Protein AF-A0A0S3PY26-F1 (afdb_monomer)

Mean predicted aligned error: 5.73 Å

Sequence (298 aa):
MRIDGWLLSAAIENPLDVTVFRDDIHVMVYMDGHPEFEAVEAMIRFVNDESPIVRAIVTLHDQSQIDHTNDTSVRDATSVGGRRVVTTDVSASVVRQAARIHARVSFAAYSGEVIDLRFVGAGLPHADHSGLSDPGGHSSRLSLPIMWREKSTVGIDGSCVHVGDKAYDATVLRQVTADYAIRRAYLTEGHRMAVIRAGNRKIARRKSSEISPRLLDRLVFTSPDAALQFSIVFIGGAFRCDLGEVEGIVTGEAWTEKGDACWTLVLQPQSPAWAVERRVVVRIEEAEGSYDIATTIG

Foldseek 3Di:
DKDFADWDFPLDQDQWDKAKDKAQKKKKFQFDPDPWFGIKIKGWHDDPPDFIWMWIWTATPVRAIEIETCDVVVVVSPPPQVHHYHYWDKHKDWDDDPFWIKIWIWIQDPVRWIKIWIFIFPGDWAQVPWAWDQPPPHCQWWKDKTKTFRTKTFGKPVGWMDTHNDITHADFPDDDDPRITTGPIMMGGIMIMMITGFDKDKFFGDDDPDIDIDRDQKRWDAHPVRPKIWMWGGDRQKIAIAIRPRTRSWIDGWIWDDDDFKIKIWDQTPPDPSCRQFIWIWIWGDDDRIIMIGITTD

Nearest PDB structures (foldseek):
  1x53-assembly1_A  TM=4.825E-01  e=4.056E+00  Homo sapiens
  1epb-assembly1_A  TM=1.904E-01  e=3.689E+00  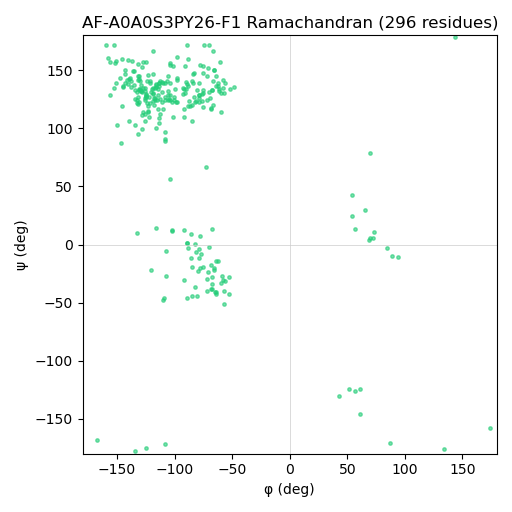Rattus norvegicus

Organism: NCBI:txid1333996

Radius of gyration: 21.04 Å; Cα contacts (8 Å, |Δi|>4): 813; chains: 1; bounding box: 58×41×63 Å

Solvent-accessible surface area (backbone atoms only — not comparable to full-atom values): 15356 Å² total; per-residue (Å²): 92,85,41,72,20,48,73,41,59,65,60,61,92,71,90,72,54,67,50,44,49,75,24,51,34,33,40,38,38,32,41,42,89,52,94,60,49,35,31,45,35,34,40,31,34,79,49,82,97,52,78,54,47,36,44,34,34,44,29,32,72,88,61,49,59,40,37,38,22,61,38,69,68,59,44,60,72,53,42,80,74,76,44,53,66,43,84,37,71,54,49,76,50,75,46,78,56,90,72,24,34,36,39,39,41,35,33,60,43,99,86,66,44,42,36,40,41,34,42,27,32,75,28,56,61,33,59,93,55,34,44,78,57,81,70,73,76,53,50,45,56,46,34,50,74,48,38,38,33,51,14,24,28,43,15,20,81,79,18,29,36,26,56,58,94,45,78,23,48,32,29,78,68,41,81,76,52,100,91,42,42,40,23,42,22,42,40,26,44,44,28,40,38,39,34,40,43,37,48,75,50,78,44,73,52,59,89,69,99,81,69,66,71,42,74,51,52,62,47,82,47,60,17,96,83,65,84,42,41,39,33,43,37,40,54,95,25,26,33,29,30,28,55,60,92,46,69,61,68,35,28,30,40,22,35,22,38,56,59,97,65,37,40,32,44,37,42,39,34,65,32,46,76,86,38,39,66,38,25,38,37,37,40,39,33,75,48,94,70,27,33,45,30,43,29,46,29,76

Secondary structure (DSSP, 8-state):
-EEES-EE-TT-S--S-EEEEEEEEEEEEEBSS-SSEEEEEEEEE--TTSPPEEEEEEEETTS-EEEEES-HHHHHHHHTTS-EEEE--EEEEEEEETTEEEEEEEEE-TTSPEEEEEEEBSSS-BGGG-EEEP-TTTTTTTEEEEEEEEEEEEEETT-EEEETTEEEEBPEEEEEETTEEEEEEEEEEEEEEEEEE-EEEEEEPPP-S----EE-SEEEEE-TTSS-EEEEEEETTEEEEEETTEEEEEEEEEEEEE-SSEEEEEEEEEESGGGTT--EEEEEEEETTEEEEEEEE-

pLDDT: mean 89.93, std 10.86, range [42.12, 98.75]

Structure (mmCIF, N/CA/C/O backbone):
data_AF-A0A0S3PY26-F1
#
_entry.id   AF-A0A0S3PY26-F1
#
loop_
_atom_site.group_PDB
_atom_site.id
_atom_site.type_symbol
_atom_site.label_atom_id
_atom_site.label_alt_id
_atom_site.label_comp_id
_atom_site.label_asym_id
_atom_site.label_entity_id
_atom_site.label_seq_id
_atom_site.pdbx_PDB_ins_code
_atom_site.Cartn_x
_atom_site.Cartn_y
_atom_site.Cartn_z
_atom_site.occupancy
_atom_site.B_iso_or_equiv
_atom_site.auth_seq_id
_atom_site.auth_comp_id
_atom_site.auth_asym_id
_atom_site.auth_atom_id
_atom_site.pdbx_PDB_model_num
ATOM 1 N N . MET A 1 1 ? 9.922 -10.719 -32.374 1.00 64.44 1 MET A N 1
ATOM 2 C CA . MET A 1 1 ? 10.369 -12.054 -31.896 1.00 64.44 1 MET A CA 1
ATOM 3 C C . MET A 1 1 ? 10.158 -12.113 -30.390 1.00 64.44 1 MET A C 1
ATOM 5 O O . MET A 1 1 ? 10.601 -11.176 -29.734 1.00 64.44 1 MET A O 1
ATOM 9 N N . ARG A 1 2 ? 9.468 -13.140 -29.865 1.00 76.50 2 ARG A N 1
ATOM 10 C CA . ARG A 1 2 ? 9.337 -13.374 -28.414 1.00 76.50 2 ARG A CA 1
ATOM 11 C C . ARG A 1 2 ? 10.620 -14.024 -27.908 1.00 76.50 2 ARG A C 1
ATOM 13 O O . ARG A 1 2 ? 11.087 -14.992 -28.501 1.00 76.50 2 ARG A O 1
ATOM 20 N N . ILE A 1 3 ? 11.187 -13.457 -26.856 1.00 72.38 3 ILE A N 1
ATOM 21 C CA . ILE A 1 3 ? 12.348 -13.977 -26.144 1.00 72.38 3 ILE A CA 1
ATOM 22 C C . ILE A 1 3 ? 11.878 -14.235 -24.720 1.00 72.38 3 ILE A C 1
ATOM 24 O O . ILE A 1 3 ? 11.357 -13.324 -24.077 1.00 72.38 3 ILE A O 1
ATOM 28 N N . ASP A 1 4 ? 12.032 -15.462 -24.244 1.00 68.75 4 ASP A N 1
ATOM 29 C CA . ASP A 1 4 ? 11.671 -15.795 -22.871 1.00 68.75 4 ASP A CA 1
ATOM 30 C C . ASP A 1 4 ? 12.656 -15.129 -21.897 1.00 68.75 4 ASP A C 1
ATOM 32 O O . ASP A 1 4 ? 13.875 -15.194 -22.076 1.00 68.75 4 ASP A O 1
ATOM 36 N N . GLY A 1 5 ? 12.120 -14.465 -20.869 1.00 57.19 5 GLY A N 1
ATOM 37 C CA . GLY A 1 5 ? 12.903 -13.681 -19.913 1.00 57.19 5 GLY A CA 1
ATOM 38 C C . GLY A 1 5 ? 13.165 -12.230 -20.336 1.00 57.19 5 GLY A C 1
ATOM 39 O O . GLY A 1 5 ? 12.568 -11.704 -21.281 1.00 57.19 5 GLY A O 1
ATOM 40 N N . TRP A 1 6 ? 14.037 -11.559 -19.575 1.00 58.91 6 TRP A N 1
ATO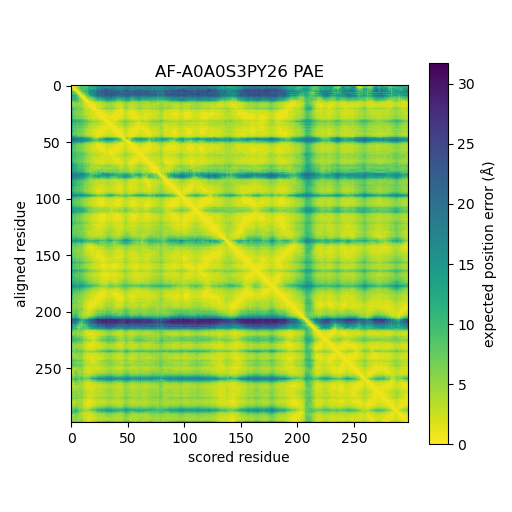M 41 C CA . TRP A 1 6 ? 14.304 -10.127 -19.707 1.00 58.91 6 TRP A CA 1
ATOM 42 C C . TRP A 1 6 ? 15.600 -9.846 -20.471 1.00 58.91 6 TRP A C 1
ATOM 44 O O . TRP A 1 6 ? 16.692 -10.088 -19.953 1.00 58.91 6 TRP A O 1
ATOM 54 N N . LEU A 1 7 ? 15.490 -9.317 -21.697 1.00 59.22 7 LEU A N 1
ATOM 55 C CA . LEU A 1 7 ? 16.640 -8.910 -22.509 1.00 59.22 7 LEU A CA 1
ATOM 56 C C . LEU A 1 7 ? 16.650 -7.389 -22.689 1.00 59.22 7 LEU A C 1
ATOM 58 O O . LEU A 1 7 ? 15.896 -6.842 -23.492 1.00 59.22 7 LEU A O 1
ATOM 62 N N . LEU A 1 8 ? 17.541 -6.711 -21.971 1.00 63.69 8 LEU A N 1
ATOM 63 C CA . LEU A 1 8 ? 17.787 -5.282 -22.141 1.00 63.69 8 LEU A CA 1
ATOM 64 C C . LEU A 1 8 ? 19.089 -5.028 -22.889 1.00 63.69 8 LEU A C 1
ATOM 66 O O . LEU A 1 8 ? 20.055 -5.794 -22.799 1.00 63.69 8 LEU A O 1
ATOM 70 N N . SER A 1 9 ? 19.160 -3.871 -23.549 1.00 59.28 9 SER A N 1
ATOM 71 C CA . SER A 1 9 ? 20.466 -3.248 -23.737 1.00 59.28 9 SER A CA 1
ATOM 72 C C . SER A 1 9 ? 21.037 -2.983 -22.339 1.00 59.28 9 SER A C 1
ATOM 74 O O . SER A 1 9 ? 20.363 -2.400 -21.492 1.00 59.28 9 SER A O 1
ATOM 76 N N . ALA A 1 10 ? 22.282 -3.373 -22.059 1.00 57.06 10 ALA A N 1
ATOM 77 C CA . ALA A 1 10 ? 22.880 -3.122 -20.740 1.00 57.06 10 ALA A CA 1
ATOM 78 C C . ALA A 1 10 ? 23.127 -1.615 -20.445 1.00 57.06 10 ALA A C 1
ATOM 80 O O . ALA A 1 10 ? 23.809 -1.263 -19.489 1.00 57.06 10 ALA A O 1
ATOM 81 N N . ALA A 1 11 ? 22.541 -0.717 -21.250 1.00 61.94 11 ALA A N 1
ATOM 82 C CA . ALA A 1 11 ? 22.436 0.716 -21.005 1.00 61.94 11 ALA A CA 1
ATOM 83 C C . ALA A 1 11 ? 21.218 1.102 -20.138 1.00 61.94 11 ALA A C 1
ATOM 85 O O . ALA A 1 11 ? 21.151 2.247 -19.688 1.00 61.94 11 ALA A O 1
ATOM 86 N N . ILE A 1 12 ? 20.273 0.184 -19.899 1.00 71.31 12 ILE A N 1
ATOM 87 C CA . ILE A 1 12 ? 19.102 0.395 -19.038 1.00 71.31 12 ILE A CA 1
ATOM 88 C C . ILE A 1 12 ? 19.251 -0.503 -17.807 1.00 71.31 12 ILE A C 1
ATOM 90 O O . ILE A 1 12 ? 19.201 -1.721 -17.915 1.00 71.31 12 ILE A O 1
ATOM 94 N N . GLU A 1 13 ? 19.455 0.088 -16.630 1.00 68.12 13 GLU A N 1
ATOM 95 C CA . GLU A 1 13 ? 19.554 -0.682 -15.377 1.00 68.12 13 GLU A CA 1
ATOM 96 C C . GLU A 1 13 ? 18.176 -1.021 -14.801 1.00 68.12 13 GLU A C 1
ATOM 98 O O . GLU A 1 13 ? 17.985 -2.101 -14.249 1.00 68.12 13 GLU A O 1
ATOM 103 N N . ASN A 1 14 ? 17.207 -0.107 -14.927 1.00 79.75 14 ASN A N 1
ATOM 104 C CA . ASN A 1 14 ? 15.896 -0.279 -14.319 1.00 79.75 14 ASN A CA 1
ATOM 105 C C . ASN A 1 14 ? 14.784 0.410 -15.129 1.00 79.75 14 ASN A C 1
ATOM 107 O O . ASN A 1 14 ? 14.651 1.637 -15.072 1.00 79.75 14 ASN A O 1
ATOM 111 N N . PRO A 1 15 ? 13.993 -0.355 -15.896 1.00 86.19 15 PRO A N 1
ATOM 112 C CA . PRO A 1 15 ? 12.953 0.201 -16.755 1.00 86.19 15 PRO A CA 1
ATOM 113 C C . PRO A 1 15 ? 11.672 0.554 -15.974 1.00 86.19 15 PRO A C 1
ATOM 115 O O . PRO A 1 15 ? 10.889 1.386 -16.420 1.00 86.19 15 PRO A O 1
ATOM 118 N N . LEU A 1 16 ? 11.444 -0.062 -14.810 1.00 90.69 16 LEU A N 1
ATOM 119 C CA . LEU A 1 16 ? 10.190 0.039 -14.068 1.00 90.69 16 LEU A CA 1
ATOM 120 C C . LEU A 1 16 ? 10.234 1.211 -13.092 1.00 90.69 16 LEU A C 1
ATOM 122 O O . LEU A 1 16 ? 11.254 1.458 -12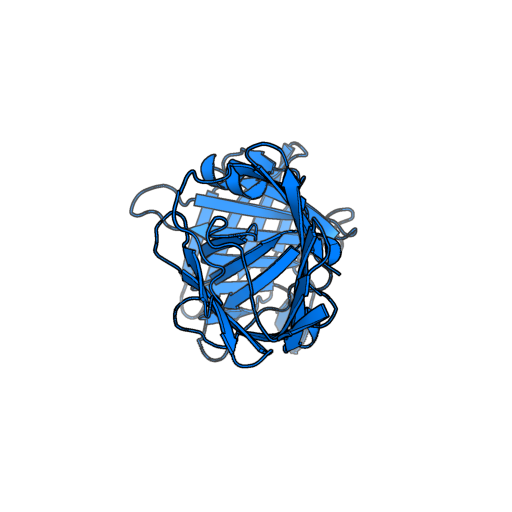.444 1.00 90.69 16 LEU A O 1
ATOM 126 N N . ASP A 1 17 ? 9.120 1.929 -12.976 1.00 90.88 17 ASP A N 1
ATOM 127 C CA . ASP A 1 17 ? 8.891 2.826 -11.844 1.00 90.88 17 ASP A CA 1
ATOM 128 C C . ASP A 1 17 ? 8.306 2.016 -10.683 1.00 90.88 17 ASP A C 1
ATOM 130 O O . ASP A 1 17 ? 7.154 1.576 -10.733 1.00 90.88 17 ASP A O 1
ATOM 134 N N . VAL A 1 18 ? 9.131 1.776 -9.663 1.00 91.50 18 VAL A N 1
ATOM 135 C CA . VAL A 1 18 ? 8.737 1.038 -8.464 1.00 91.50 18 VAL A CA 1
ATOM 136 C C . VAL A 1 18 ? 9.087 1.850 -7.233 1.00 91.50 18 VAL A C 1
ATOM 138 O O . VAL A 1 18 ? 10.224 2.296 -7.077 1.00 91.50 18 VAL A O 1
ATOM 141 N N . THR A 1 19 ? 8.132 1.980 -6.316 1.00 90.38 19 THR A N 1
ATOM 142 C CA . THR A 1 19 ? 8.420 2.463 -4.961 1.00 90.38 19 THR A CA 1
ATOM 143 C C . THR A 1 19 ? 8.209 1.362 -3.942 1.00 90.38 19 THR A C 1
ATOM 145 O O . THR A 1 19 ? 7.262 0.586 -4.046 1.00 90.38 19 THR A O 1
ATOM 148 N N . VAL A 1 20 ? 9.103 1.321 -2.958 1.00 92.38 20 VAL A N 1
ATOM 149 C CA . VAL A 1 20 ? 9.124 0.339 -1.877 1.00 92.38 20 VAL A CA 1
ATOM 150 C C . VAL A 1 20 ? 8.950 1.076 -0.552 1.00 92.38 20 VAL A C 1
ATOM 152 O O . VAL A 1 20 ? 9.651 2.054 -0.290 1.00 92.38 20 VAL A O 1
ATOM 155 N N . PHE A 1 21 ? 8.014 0.606 0.269 1.00 89.50 21 PHE A N 1
ATOM 156 C CA . PHE A 1 21 ? 7.646 1.188 1.555 1.00 89.50 21 PHE A CA 1
ATOM 157 C C . PHE A 1 21 ? 7.605 0.111 2.635 1.00 89.50 21 PHE A C 1
ATOM 159 O O . PHE A 1 21 ? 7.185 -1.023 2.388 1.00 89.50 21 PHE A O 1
ATOM 166 N N . ARG A 1 22 ? 7.998 0.495 3.845 1.00 93.06 22 ARG A N 1
ATOM 167 C CA . ARG A 1 22 ? 7.793 -0.286 5.058 1.00 93.06 22 ARG A CA 1
ATOM 168 C C . ARG A 1 22 ? 7.192 0.629 6.107 1.00 93.06 22 ARG A C 1
ATOM 170 O O . ARG A 1 22 ? 7.804 1.637 6.442 1.00 93.06 22 ARG A O 1
ATOM 177 N N . ASP A 1 23 ? 6.036 0.248 6.618 1.00 94.88 23 ASP A N 1
ATOM 178 C CA . ASP A 1 23 ? 5.319 0.969 7.657 1.00 94.88 23 ASP A CA 1
ATOM 179 C C . ASP A 1 23 ? 5.234 0.098 8.911 1.00 94.88 23 ASP A C 1
ATOM 181 O O . ASP A 1 23 ? 5.017 -1.116 8.832 1.00 94.88 23 ASP A O 1
ATOM 185 N N . ASP A 1 24 ? 5.434 0.701 10.081 1.00 96.44 24 ASP A N 1
ATOM 186 C CA . ASP A 1 24 ? 5.382 -0.034 11.347 1.00 96.44 24 ASP A CA 1
ATOM 187 C C . ASP A 1 24 ? 3.944 -0.423 11.675 1.00 96.44 24 ASP A C 1
ATOM 189 O O . ASP A 1 24 ? 3.686 -1.544 12.119 1.00 96.44 24 ASP A O 1
ATOM 193 N N . ILE A 1 25 ? 3.010 0.498 11.416 1.00 97.94 25 ILE A N 1
ATOM 194 C CA . ILE A 1 25 ? 1.578 0.286 11.585 1.00 97.94 25 ILE A CA 1
ATOM 195 C C . ILE A 1 25 ? 0.848 0.698 10.315 1.00 97.94 25 ILE A C 1
ATOM 197 O O . ILE A 1 25 ? 1.023 1.798 9.7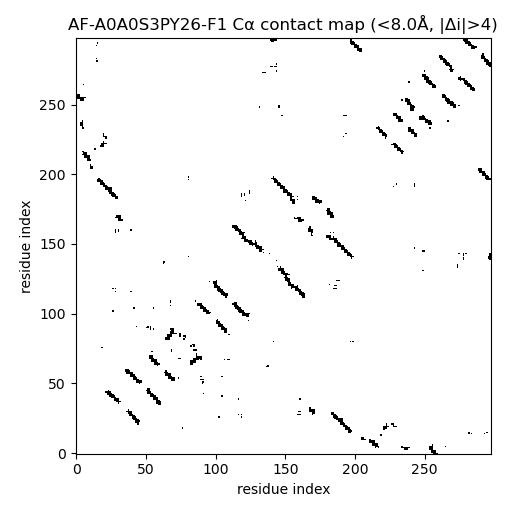96 1.00 97.94 25 ILE A O 1
ATOM 201 N N . HIS A 1 26 ? -0.043 -0.176 9.872 1.00 98.00 26 HIS A N 1
ATOM 202 C CA . HIS A 1 26 ? -1.071 0.125 8.888 1.00 98.00 26 HIS A CA 1
ATOM 203 C C . HIS A 1 26 ? -2.433 -0.057 9.550 1.00 98.00 26 HIS A C 1
ATOM 205 O O . HIS A 1 26 ? -2.706 -1.119 10.106 1.00 98.00 26 HIS A O 1
ATOM 211 N N . VAL A 1 27 ? -3.281 0.969 9.532 1.00 98.50 27 VAL A N 1
ATOM 212 C CA . VAL A 1 27 ? -4.635 0.919 10.102 1.00 98.50 27 VAL A CA 1
ATOM 213 C C . VAL A 1 27 ? -5.652 1.416 9.085 1.00 98.50 27 VAL A C 1
ATOM 215 O O . VAL A 1 27 ? -5.418 2.410 8.411 1.00 98.50 27 VAL A O 1
ATOM 218 N N . MET A 1 28 ? -6.788 0.736 8.972 1.00 98.06 28 MET A N 1
ATOM 219 C CA . MET A 1 28 ? -7.846 1.080 8.024 1.00 98.06 28 MET A CA 1
ATOM 220 C C . MET A 1 28 ? -9.220 0.844 8.640 1.00 98.06 28 MET A C 1
ATOM 222 O O . MET A 1 28 ? -9.433 -0.172 9.301 1.00 98.06 28 MET A O 1
ATOM 226 N N . VAL A 1 29 ? -10.162 1.756 8.400 1.00 98.50 29 VAL A N 1
ATOM 227 C CA . VAL A 1 29 ? -11.560 1.658 8.834 1.00 98.50 29 VAL A CA 1
ATOM 228 C C . VAL A 1 29 ? -12.480 1.998 7.661 1.00 98.50 29 VAL A C 1
ATOM 230 O O . VAL A 1 29 ? -12.408 3.101 7.125 1.00 98.50 29 VAL A O 1
ATOM 233 N N . TYR A 1 30 ? -13.357 1.062 7.288 1.00 97.62 30 TYR A N 1
ATOM 234 C CA . TYR A 1 30 ? -14.446 1.291 6.332 1.00 97.62 30 TYR A CA 1
ATOM 235 C C . TYR A 1 30 ? -15.666 1.820 7.082 1.00 97.62 30 TYR A C 1
ATOM 237 O O . TYR A 1 30 ? -16.126 1.177 8.026 1.00 97.62 30 TYR A O 1
ATOM 245 N N . MET A 1 31 ? -16.169 2.982 6.682 1.00 97.12 31 MET A N 1
ATOM 246 C CA . MET A 1 31 ? -17.280 3.668 7.336 1.00 97.12 31 MET A CA 1
ATOM 247 C C . MET A 1 31 ? -18.623 3.152 6.833 1.00 97.12 31 MET A C 1
ATOM 249 O O . MET A 1 31 ? -18.819 2.937 5.640 1.00 97.12 31 MET A O 1
ATOM 253 N N . ASP A 1 32 ? -19.580 3.017 7.743 1.00 94.19 32 ASP A N 1
ATOM 254 C CA . ASP A 1 32 ? -20.979 2.813 7.391 1.00 94.19 32 ASP A CA 1
ATOM 255 C C . ASP A 1 32 ? -21.723 4.157 7.284 1.00 94.19 32 ASP A C 1
ATOM 257 O O . ASP A 1 32 ? -21.646 5.005 8.175 1.00 94.19 32 ASP A O 1
ATOM 261 N N . GLY A 1 33 ? -22.448 4.366 6.182 1.00 94.06 33 GLY A N 1
ATOM 262 C CA . GLY A 1 33 ? -23.383 5.487 6.022 1.00 94.06 33 GLY A CA 1
ATOM 263 C C . GLY A 1 33 ? -22.792 6.893 5.809 1.00 94.06 33 GLY A C 1
ATOM 264 O O . GLY A 1 33 ? -23.549 7.868 5.864 1.00 94.06 33 GLY A O 1
ATOM 265 N N . HIS A 1 34 ? -21.486 7.049 5.564 1.00 95.81 34 HIS A N 1
ATOM 266 C CA . HIS A 1 34 ? -20.927 8.348 5.161 1.00 95.81 34 HIS A CA 1
ATOM 267 C C . HIS A 1 34 ? -21.275 8.655 3.688 1.00 95.81 34 HIS A C 1
ATOM 269 O O . HIS A 1 34 ? -21.098 7.783 2.838 1.00 95.81 34 HIS A O 1
ATOM 275 N N . PRO A 1 35 ? -21.761 9.868 3.343 1.00 94.81 35 PRO A N 1
ATOM 276 C CA . PRO A 1 35 ? -22.227 10.171 1.983 1.00 94.81 35 PRO A CA 1
ATOM 277 C C . PRO A 1 35 ? -21.117 10.189 0.920 1.00 94.81 35 PRO A C 1
ATOM 279 O O . PRO A 1 35 ? -21.371 9.812 -0.218 1.00 94.81 35 PRO A O 1
ATOM 282 N N . GLU A 1 36 ? -19.904 10.624 1.275 1.00 94.44 36 GLU A N 1
ATOM 283 C CA . GLU A 1 36 ? -18.792 10.789 0.317 1.00 94.44 36 GLU A CA 1
ATOM 284 C C . GLU A 1 36 ? -17.657 9.767 0.490 1.00 94.44 36 GLU A C 1
ATOM 286 O O . GLU A 1 36 ? -17.185 9.179 -0.483 1.00 94.44 36 GLU A O 1
ATOM 291 N N . PHE A 1 37 ? -17.204 9.565 1.726 1.00 95.50 37 PHE A N 1
ATOM 292 C CA . PHE A 1 37 ? -16.078 8.700 2.043 1.00 95.50 37 PHE A CA 1
ATOM 293 C C . PHE A 1 37 ? -16.514 7.251 2.273 1.00 95.50 37 PHE A C 1
ATOM 295 O O . PHE A 1 37 ? -17.468 6.982 2.998 1.00 95.50 37 PHE A O 1
ATOM 302 N N . GLU A 1 38 ? -15.757 6.318 1.712 1.00 95.94 38 GLU A N 1
ATOM 303 C CA . GLU A 1 38 ? -15.891 4.887 1.970 1.00 95.94 38 GLU A CA 1
ATOM 304 C C . GLU A 1 38 ? -15.031 4.462 3.165 1.00 95.94 38 GLU A C 1
ATOM 306 O O . GLU A 1 38 ? -15.481 3.721 4.038 1.00 95.94 38 GLU A O 1
ATOM 311 N N . ALA A 1 39 ? -13.779 4.918 3.213 1.00 96.88 39 ALA A N 1
ATOM 312 C CA . ALA A 1 39 ? -12.816 4.465 4.207 1.00 96.88 39 ALA A CA 1
ATOM 313 C C . ALA A 1 39 ? -11.766 5.527 4.530 1.00 96.88 39 ALA A C 1
ATOM 315 O O . ALA A 1 39 ? -11.446 6.389 3.708 1.00 96.88 39 ALA A O 1
ATOM 316 N N . VAL A 1 40 ? -11.191 5.410 5.725 1.00 98.00 40 VAL A N 1
ATOM 317 C CA . VAL A 1 40 ? -9.974 6.122 6.118 1.00 98.00 40 VAL A CA 1
ATOM 318 C C . VAL A 1 40 ? -8.907 5.096 6.473 1.00 98.00 40 VAL A C 1
ATOM 320 O O . VAL A 1 40 ? -9.159 4.128 7.191 1.00 98.00 40 VAL A O 1
ATOM 323 N N . GLU A 1 41 ? -7.711 5.313 5.954 1.00 97.25 41 GLU A N 1
ATOM 324 C CA . GLU A 1 41 ? -6.534 4.471 6.122 1.00 97.25 41 GLU A CA 1
ATOM 325 C C . GLU A 1 41 ? -5.362 5.329 6.599 1.00 97.25 41 GLU A C 1
ATOM 327 O O . GLU A 1 41 ? -5.310 6.525 6.326 1.00 97.25 41 GLU A O 1
ATOM 332 N N . ALA A 1 42 ? -4.414 4.740 7.319 1.00 98.06 42 ALA A N 1
ATOM 333 C CA . ALA A 1 42 ? -3.162 5.386 7.661 1.00 98.06 42 ALA A CA 1
ATOM 334 C C . ALA A 1 42 ? -2.000 4.395 7.677 1.00 98.06 42 ALA A C 1
ATOM 336 O O . ALA A 1 42 ? -2.096 3.298 8.229 1.00 98.06 42 ALA A O 1
ATOM 337 N N . MET A 1 43 ? -0.889 4.843 7.101 1.00 96.62 43 MET A N 1
ATOM 338 C CA . MET A 1 43 ? 0.431 4.231 7.178 1.00 96.62 43 MET A CA 1
ATOM 339 C C . MET A 1 43 ? 1.277 5.059 8.144 1.00 96.62 43 MET A C 1
ATOM 341 O O . MET A 1 43 ? 1.384 6.275 7.971 1.00 96.62 43 MET A O 1
ATOM 345 N N . ILE A 1 44 ? 1.828 4.428 9.177 1.00 96.81 44 ILE A N 1
ATOM 346 C CA . ILE A 1 44 ? 2.525 5.092 10.281 1.00 96.81 44 ILE A CA 1
ATOM 347 C C . ILE A 1 44 ? 3.921 4.484 10.412 1.00 96.81 44 ILE A C 1
ATOM 349 O O . ILE A 1 44 ? 4.066 3.270 10.583 1.00 96.81 44 ILE A O 1
ATOM 353 N N . ARG A 1 45 ? 4.939 5.346 10.390 1.00 94.69 45 ARG A N 1
ATOM 354 C CA . ARG A 1 45 ? 6.332 5.009 10.703 1.00 94.69 45 ARG A CA 1
ATOM 355 C C . ARG A 1 45 ? 6.771 5.750 11.954 1.00 94.69 45 ARG A C 1
ATOM 357 O O . ARG A 1 45 ? 6.694 6.978 12.006 1.00 94.69 45 ARG A O 1
ATOM 364 N N . PHE A 1 46 ? 7.240 5.011 12.949 1.00 91.06 46 PHE A N 1
ATOM 365 C CA . PHE A 1 46 ? 7.812 5.580 14.158 1.00 91.06 46 PHE A CA 1
ATOM 366 C C . PHE A 1 46 ? 9.288 5.884 13.919 1.00 91.06 46 PHE A C 1
ATOM 368 O O . PHE A 1 46 ? 10.085 4.999 13.614 1.00 91.06 46 PHE A O 1
ATOM 375 N N . VAL A 1 47 ? 9.653 7.157 14.055 1.00 85.12 47 VAL A N 1
ATOM 376 C CA . VAL A 1 47 ? 11.026 7.629 13.872 1.00 85.12 47 VAL A CA 1
ATOM 377 C C . VAL A 1 47 ? 11.589 7.988 15.244 1.00 85.12 47 VAL A C 1
ATOM 379 O O . VAL A 1 47 ? 11.454 9.119 15.691 1.00 85.12 47 VAL A O 1
ATOM 382 N N . ASN A 1 48 ? 12.203 7.018 15.928 1.00 81.06 48 ASN A N 1
ATOM 383 C CA . ASN A 1 48 ? 12.787 7.190 17.269 1.00 81.06 48 ASN A CA 1
ATOM 384 C C . ASN A 1 48 ? 11.873 8.005 18.221 1.00 81.06 48 ASN A C 1
ATOM 386 O O . ASN A 1 48 ? 10.687 7.703 18.328 1.00 81.06 48 ASN A O 1
ATOM 390 N N . ASP A 1 49 ? 12.421 9.022 18.897 1.00 77.12 49 ASP A N 1
ATOM 391 C CA . ASP A 1 49 ? 11.708 9.906 19.833 1.00 77.12 49 ASP A CA 1
ATOM 392 C C . ASP A 1 49 ? 11.001 11.095 19.141 1.00 77.12 49 ASP A C 1
ATOM 394 O O . ASP A 1 49 ? 10.537 12.023 19.807 1.00 77.12 49 ASP A O 1
ATOM 398 N N . GLU A 1 50 ? 10.937 11.110 17.806 1.00 83.25 50 GLU A N 1
ATOM 399 C CA . GLU A 1 50 ? 10.273 12.164 17.036 1.00 83.25 50 GLU A CA 1
ATOM 400 C C . GLU A 1 50 ? 8.786 11.859 16.801 1.00 83.25 50 GLU A C 1
ATOM 402 O O . GLU A 1 50 ? 8.267 10.777 17.089 1.00 83.25 50 GLU A O 1
ATOM 407 N N . SER A 1 51 ? 8.067 12.848 16.260 1.00 86.94 51 SER A N 1
ATOM 408 C CA . SER A 1 51 ? 6.696 12.622 15.800 1.00 86.94 51 SER A CA 1
ATOM 409 C C . SER A 1 51 ? 6.684 11.588 14.669 1.00 86.94 51 SER A C 1
ATOM 411 O O . SER A 1 51 ? 7.551 11.636 13.795 1.00 86.94 51 SER A O 1
ATOM 413 N N . PRO A 1 52 ? 5.711 10.661 14.645 1.00 94.12 52 PRO A N 1
ATOM 414 C CA . PRO A 1 52 ? 5.660 9.643 13.607 1.00 94.12 52 PRO A CA 1
ATOM 415 C C . PRO A 1 52 ? 5.446 10.276 12.230 1.00 94.12 52 PRO A C 1
ATOM 417 O O . PRO A 1 52 ? 4.688 11.239 12.086 1.00 94.12 52 PRO A O 1
ATOM 420 N N . ILE A 1 53 ? 6.053 9.684 11.203 1.00 94.69 53 ILE A N 1
ATOM 421 C CA . ILE A 1 53 ? 5.729 10.005 9.813 1.00 94.69 53 ILE A CA 1
ATOM 422 C C . ILE A 1 53 ? 4.436 9.275 9.471 1.00 94.69 53 ILE A C 1
ATOM 424 O O . ILE A 1 53 ? 4.365 8.048 9.581 1.00 94.69 53 ILE A O 1
ATOM 428 N N . VAL A 1 54 ? 3.418 10.020 9.048 1.00 96.25 54 VAL A N 1
ATOM 429 C CA . VAL A 1 54 ? 2.098 9.466 8.751 1.00 96.25 54 VAL A CA 1
ATOM 430 C C . VAL A 1 54 ? 1.671 9.834 7.339 1.00 96.25 54 VAL A C 1
ATOM 432 O O . VAL A 1 54 ? 1.764 10.989 6.915 1.00 96.25 54 VAL A O 1
ATOM 435 N N . ARG A 1 55 ? 1.152 8.838 6.622 1.00 95.81 55 ARG A N 1
ATOM 436 C CA . ARG A 1 55 ? 0.354 9.019 5.410 1.00 95.81 55 ARG A CA 1
ATOM 437 C C . ARG A 1 55 ? -1.046 8.499 5.682 1.00 95.81 55 ARG A C 1
ATOM 439 O O . ARG A 1 55 ? -1.264 7.290 5.659 1.00 95.81 55 ARG A O 1
ATOM 446 N N . ALA A 1 56 ? -1.972 9.405 5.956 1.00 97.50 56 ALA A N 1
ATOM 447 C CA . ALA A 1 56 ? -3.389 9.097 5.976 1.00 97.50 56 ALA A CA 1
ATOM 448 C C . ALA A 1 56 ? -3.952 9.142 4.549 1.00 97.50 56 ALA A C 1
ATOM 450 O O . ALA A 1 56 ? -3.464 9.886 3.703 1.00 97.50 56 ALA A O 1
ATOM 451 N N . ILE A 1 57 ? -4.948 8.317 4.265 1.00 95.44 57 ILE A N 1
ATOM 452 C CA . ILE A 1 57 ? -5.585 8.203 2.957 1.00 95.44 57 ILE A CA 1
ATOM 453 C C . ILE A 1 57 ? -7.090 8.189 3.189 1.00 95.44 57 ILE A C 1
ATOM 455 O O . ILE A 1 57 ? -7.610 7.358 3.934 1.00 95.44 57 ILE A O 1
ATOM 459 N N . VAL A 1 58 ? -7.794 9.104 2.533 1.00 96.19 58 VAL A N 1
ATOM 460 C CA . VAL A 1 58 ? -9.255 9.088 2.454 1.00 96.19 58 VAL A CA 1
ATOM 461 C C . VAL A 1 58 ? -9.640 8.446 1.130 1.00 96.19 58 VAL A C 1
ATOM 463 O O . VAL A 1 58 ? -9.223 8.914 0.070 1.00 96.19 58 VAL A O 1
ATOM 466 N N . THR A 1 59 ? -10.427 7.375 1.196 1.00 93.75 59 THR A N 1
ATOM 467 C CA . THR A 1 59 ? -10.993 6.699 0.023 1.00 93.75 59 THR A CA 1
ATOM 468 C C . THR A 1 59 ? -12.442 7.128 -0.148 1.00 93.75 59 THR A C 1
ATOM 470 O O . THR A 1 59 ? -13.229 7.041 0.795 1.00 93.75 59 THR A O 1
ATOM 473 N N . LEU A 1 60 ? -12.784 7.604 -1.340 1.00 92.75 60 LEU A N 1
ATOM 474 C CA . LEU A 1 60 ? -14.138 7.991 -1.738 1.00 92.75 60 LEU A CA 1
ATOM 475 C C . LEU A 1 60 ? -14.891 6.779 -2.305 1.00 92.75 60 LEU A C 1
ATOM 477 O O . LEU A 1 60 ? -14.270 5.820 -2.761 1.00 92.75 60 LEU A O 1
ATOM 481 N N . HIS A 1 61 ? -16.226 6.828 -2.331 1.00 92.31 61 HIS A N 1
ATOM 482 C CA . HIS A 1 61 ? -17.050 5.730 -2.878 1.00 92.31 61 HIS A CA 1
ATOM 483 C C . HIS A 1 61 ? -16.751 5.399 -4.347 1.00 92.31 61 HIS A C 1
ATOM 485 O O . HIS A 1 61 ? -16.915 4.257 -4.775 1.00 92.31 61 HIS A O 1
ATOM 491 N N . ASP A 1 62 ? -16.265 6.372 -5.122 1.00 89.88 62 ASP A N 1
ATOM 492 C CA . ASP A 1 62 ? -15.829 6.178 -6.511 1.00 89.88 62 ASP A CA 1
ATOM 493 C C . ASP A 1 62 ? -14.440 5.521 -6.641 1.00 89.88 62 ASP A C 1
ATOM 495 O O . ASP A 1 62 ? -13.907 5.410 -7.746 1.00 89.88 62 ASP A O 1
ATOM 499 N N . GLN A 1 63 ? -13.865 5.062 -5.522 1.00 86.94 63 GLN A N 1
ATOM 500 C CA . GLN A 1 63 ? -12.545 4.441 -5.396 1.00 86.94 63 GLN A CA 1
ATOM 501 C C . GLN A 1 63 ? -11.365 5.391 -5.622 1.00 86.94 63 GLN A C 1
ATOM 503 O O . GLN A 1 63 ? -10.210 4.948 -5.586 1.00 86.94 63 GLN A O 1
ATOM 508 N N . SER A 1 64 ? -11.614 6.685 -5.837 1.00 87.12 64 SER A N 1
ATOM 509 C CA . SER A 1 64 ? -10.546 7.675 -5.828 1.00 87.12 64 SER A CA 1
ATOM 510 C C . SER A 1 64 ? -10.027 7.882 -4.404 1.00 87.12 64 SER A C 1
ATOM 512 O O . SER A 1 64 ? -10.720 7.656 -3.409 1.00 87.12 64 SER A O 1
ATOM 514 N N . GLN A 1 65 ? -8.754 8.258 -4.303 1.00 90.38 65 GLN A N 1
ATOM 515 C CA . GLN A 1 65 ? -8.064 8.393 -3.027 1.00 90.38 65 GLN A CA 1
ATOM 516 C C . GLN A 1 65 ? -7.328 9.728 -2.953 1.00 90.38 65 GLN A C 1
ATOM 518 O O . GLN A 1 65 ? -6.744 10.189 -3.939 1.00 90.38 65 GLN A O 1
ATOM 523 N N . ILE A 1 66 ? -7.364 10.331 -1.768 1.00 92.81 66 ILE A N 1
ATOM 524 C CA . ILE A 1 66 ? -6.663 11.571 -1.440 1.00 92.81 66 ILE A CA 1
ATOM 525 C C . ILE A 1 66 ? -5.754 11.285 -0.253 1.00 92.81 66 ILE A C 1
ATOM 527 O O . ILE A 1 66 ? -6.210 10.779 0.771 1.00 92.81 66 ILE A O 1
ATOM 531 N N . ASP A 1 67 ? -4.480 11.622 -0.399 1.00 94.50 67 ASP A N 1
ATOM 532 C CA . ASP A 1 67 ? -3.461 11.370 0.610 1.00 94.50 67 ASP A CA 1
ATOM 533 C C . ASP A 1 67 ? -3.227 12.630 1.450 1.00 94.50 67 ASP A C 1
ATOM 535 O O . ASP A 1 67 ? -3.168 13.745 0.930 1.00 94.50 67 ASP A O 1
ATOM 539 N N . HIS A 1 68 ? -3.024 12.442 2.748 1.00 96.56 68 HIS A N 1
ATOM 540 C CA . HIS A 1 68 ? -2.709 13.467 3.734 1.00 96.56 68 HIS A CA 1
ATOM 541 C C . HIS A 1 68 ? -1.442 13.052 4.460 1.00 96.56 68 HIS A C 1
ATOM 543 O O . HIS A 1 68 ? -1.370 11.955 5.011 1.00 96.56 68 HIS A O 1
ATOM 549 N N . THR A 1 69 ? -0.420 13.899 4.460 1.00 96.00 69 THR A N 1
ATOM 550 C CA . THR A 1 69 ? 0.852 13.543 5.094 1.00 96.00 69 THR A CA 1
ATOM 551 C C . THR A 1 69 ? 1.516 14.719 5.785 1.00 96.00 69 THR A C 1
ATOM 553 O O . THR A 1 69 ? 1.431 15.854 5.317 1.00 96.00 69 THR A O 1
ATOM 556 N N . ASN A 1 70 ? 2.202 14.425 6.886 1.00 94.81 70 ASN A N 1
ATOM 557 C CA . ASN A 1 70 ? 3.041 15.374 7.610 1.00 94.81 70 ASN A CA 1
ATOM 558 C C . ASN A 1 70 ? 4.493 15.407 7.098 1.00 94.81 70 ASN A C 1
ATOM 560 O O . ASN A 1 70 ? 5.304 16.159 7.629 1.00 94.81 70 ASN A O 1
ATOM 564 N N . ASP A 1 71 ? 4.824 14.627 6.063 1.00 91.62 71 ASP A N 1
ATOM 565 C CA . ASP A 1 71 ? 6.185 14.491 5.549 1.00 91.62 71 ASP A CA 1
ATOM 566 C C . ASP A 1 71 ? 6.266 14.805 4.045 1.00 91.62 71 ASP A C 1
ATOM 568 O O . ASP A 1 71 ? 5.535 14.267 3.205 1.00 91.62 71 ASP A O 1
ATOM 572 N N . THR A 1 72 ? 7.176 15.709 3.679 1.00 86.56 72 THR A N 1
ATOM 573 C CA . THR A 1 72 ? 7.341 16.174 2.294 1.00 86.56 72 THR A CA 1
ATOM 574 C C . THR A 1 72 ? 7.971 15.122 1.388 1.00 86.56 72 THR A C 1
ATOM 576 O O . THR A 1 72 ? 7.634 15.073 0.207 1.00 86.56 72 THR A O 1
ATOM 579 N N . SER A 1 73 ? 8.821 14.237 1.916 1.00 83.44 73 SER A N 1
ATOM 580 C CA . SER A 1 73 ? 9.402 13.141 1.134 1.00 83.44 73 SER A CA 1
ATOM 581 C C . SER A 1 73 ? 8.335 12.115 0.743 1.00 83.44 73 SER A C 1
ATOM 583 O O . SER A 1 73 ? 8.303 11.645 -0.396 1.00 83.44 73 SER A O 1
ATOM 585 N N . VAL A 1 74 ? 7.389 11.841 1.648 1.00 81.81 74 VAL A N 1
ATOM 586 C CA . VAL A 1 74 ? 6.219 11.000 1.372 1.00 81.81 74 VAL A CA 1
ATOM 587 C C . VAL A 1 74 ? 5.327 11.650 0.320 1.00 81.81 74 VAL A C 1
ATOM 589 O O . VAL A 1 74 ? 4.878 10.964 -0.606 1.00 81.81 74 VAL A O 1
ATOM 592 N N . ARG A 1 75 ? 5.097 12.967 0.414 1.00 82.62 75 ARG A N 1
ATOM 593 C CA . ARG A 1 75 ? 4.348 13.716 -0.604 1.00 82.62 75 ARG A CA 1
ATOM 594 C C . ARG A 1 75 ? 4.983 13.558 -1.977 1.00 82.62 75 ARG A C 1
ATOM 596 O O . ARG A 1 75 ? 4.282 13.204 -2.926 1.00 82.62 75 ARG A O 1
ATOM 603 N N . ASP A 1 76 ? 6.284 13.795 -2.080 1.00 78.19 76 ASP A N 1
ATOM 604 C CA . ASP A 1 76 ? 6.998 13.774 -3.355 1.00 78.19 76 ASP A CA 1
ATOM 605 C C . ASP A 1 76 ? 6.989 12.365 -3.962 1.00 78.19 76 ASP A C 1
ATOM 607 O O . ASP A 1 76 ? 6.696 12.213 -5.145 1.00 78.19 76 ASP A O 1
ATOM 611 N N . ALA A 1 77 ? 7.171 11.321 -3.146 1.00 73.44 77 ALA A N 1
ATOM 612 C CA . ALA A 1 77 ? 7.094 9.927 -3.592 1.00 73.44 77 ALA A CA 1
ATOM 613 C C . ALA A 1 77 ? 5.678 9.485 -4.018 1.00 73.44 77 ALA A C 1
ATOM 615 O O . ALA A 1 77 ? 5.524 8.578 -4.840 1.00 73.44 77 ALA A O 1
ATOM 616 N N . THR A 1 78 ? 4.632 10.097 -3.455 1.00 72.81 78 THR A N 1
ATOM 617 C CA . THR A 1 78 ? 3.230 9.719 -3.707 1.00 72.81 78 THR A CA 1
ATOM 618 C C . THR A 1 78 ? 2.606 10.511 -4.863 1.00 72.81 78 THR A C 1
ATOM 620 O O . THR A 1 78 ? 1.780 9.978 -5.605 1.00 72.81 78 THR A O 1
ATOM 623 N N . SER A 1 79 ? 3.041 11.756 -5.080 1.00 68.50 79 SER A N 1
ATOM 624 C CA . SER A 1 79 ? 2.475 12.661 -6.097 1.00 68.50 79 SER A CA 1
ATOM 625 C C . SER A 1 79 ? 2.757 12.229 -7.545 1.00 68.50 79 SER A C 1
ATOM 627 O O . SER A 1 79 ? 2.060 12.656 -8.463 1.00 68.50 79 SER A O 1
ATOM 629 N N . VAL A 1 80 ? 3.736 11.343 -7.767 1.00 60.12 80 VAL A N 1
ATOM 630 C CA . VAL A 1 80 ? 4.189 10.888 -9.101 1.00 60.12 80 VAL A CA 1
ATOM 631 C C . VAL A 1 80 ? 3.092 10.160 -9.908 1.00 60.12 80 VAL A C 1
ATOM 633 O O . VAL A 1 80 ? 3.201 10.039 -11.122 1.00 60.12 80 VAL A O 1
ATOM 636 N N . GLY A 1 81 ? 1.986 9.743 -9.279 1.00 61.19 81 GLY A N 1
ATOM 637 C CA . GLY A 1 81 ? 0.869 9.043 -9.935 1.00 61.19 81 GLY A CA 1
ATOM 638 C C . GLY A 1 81 ? -0.375 9.888 -10.236 1.00 61.19 81 GLY A C 1
ATOM 639 O O . GLY A 1 81 ? -1.429 9.315 -10.495 1.00 61.19 81 GLY A O 1
ATOM 640 N N . GLY A 1 82 ? -0.312 11.220 -10.119 1.00 69.00 82 GLY A N 1
ATOM 641 C CA . GLY A 1 82 ? -1.482 12.094 -10.309 1.00 69.00 82 GLY A CA 1
ATOM 642 C C . GLY A 1 82 ? -2.513 12.041 -9.172 1.00 69.00 82 GLY A C 1
ATOM 643 O O . GLY A 1 82 ? -3.569 12.665 -9.270 1.00 69.00 82 GLY A O 1
ATOM 644 N N . ARG A 1 83 ? -2.213 11.325 -8.078 1.00 78.25 83 ARG A N 1
ATOM 645 C CA . ARG A 1 83 ? -3.002 11.363 -6.840 1.00 78.25 83 ARG A CA 1
ATOM 646 C C . ARG A 1 83 ? -2.896 12.740 -6.202 1.00 78.25 83 ARG A C 1
ATOM 648 O O . ARG A 1 83 ? -1.817 13.331 -6.150 1.00 78.25 83 ARG A O 1
ATOM 655 N N . ARG A 1 84 ? -4.012 13.229 -5.665 1.00 88.19 84 ARG A N 1
ATOM 656 C CA . ARG A 1 84 ? -4.013 14.445 -4.854 1.00 88.19 84 ARG A CA 1
ATOM 657 C C . ARG A 1 84 ? -3.355 14.140 -3.511 1.00 88.19 84 ARG A C 1
ATOM 659 O O . ARG A 1 84 ? -3.828 13.269 -2.788 1.00 88.19 84 ARG A O 1
ATOM 666 N N . VAL A 1 85 ? -2.318 14.901 -3.173 1.00 91.06 85 VAL A N 1
ATOM 667 C CA . VAL A 1 85 ? -1.645 14.826 -1.872 1.00 91.06 85 VAL A CA 1
ATOM 668 C C . VAL A 1 85 ? -1.730 16.179 -1.173 1.00 91.06 85 VAL A C 1
ATOM 670 O O . VAL A 1 85 ? -1.438 17.215 -1.771 1.00 91.06 85 VAL A O 1
ATOM 673 N N . VAL A 1 86 ? -2.137 16.173 0.091 1.00 93.56 86 VAL A N 1
ATOM 674 C CA . VAL A 1 86 ? -2.240 17.344 0.962 1.00 93.56 86 VAL A CA 1
ATOM 675 C C . VAL A 1 86 ? -1.200 17.221 2.067 1.00 93.56 86 VAL A C 1
ATOM 677 O O . VAL A 1 86 ? -1.167 16.230 2.795 1.00 93.56 86 VAL A O 1
ATOM 680 N N . THR A 1 87 ? -0.350 18.234 2.210 1.00 94.75 87 THR A N 1
ATOM 681 C CA . THR A 1 87 ? 0.526 18.330 3.380 1.00 94.75 87 THR A CA 1
ATOM 682 C C . THR A 1 87 ? -0.255 18.952 4.529 1.00 94.75 87 THR A C 1
ATOM 684 O O . THR A 1 87 ? -0.791 20.048 4.381 1.00 94.75 87 THR A O 1
ATOM 687 N N . THR A 1 88 ? -0.342 18.245 5.649 1.00 95.56 88 THR A N 1
ATOM 688 C CA . THR A 1 88 ? -1.056 18.676 6.857 1.00 95.56 88 THR A CA 1
ATOM 689 C C . THR A 1 88 ? -0.399 18.058 8.078 1.00 95.56 88 THR A C 1
ATOM 691 O O . THR A 1 88 ? 0.226 17.002 7.983 1.00 95.56 88 THR A O 1
ATOM 694 N N . ASP A 1 89 ? -0.598 18.673 9.238 1.00 95.00 89 ASP A N 1
ATOM 695 C CA . ASP A 1 89 ? -0.282 18.017 10.497 1.00 95.00 89 ASP A CA 1
ATOM 696 C C . ASP A 1 89 ? -1.143 16.760 10.643 1.00 95.00 89 ASP A C 1
ATOM 698 O O . ASP A 1 89 ? -2.354 16.771 10.388 1.00 95.00 89 ASP A O 1
ATOM 702 N N . VAL A 1 90 ? -0.490 15.673 11.042 1.00 96.50 90 VAL A N 1
ATOM 703 C CA . VAL A 1 90 ? -1.127 14.393 11.335 1.00 96.50 90 VAL A CA 1
ATOM 704 C C . VAL A 1 90 ? -0.600 13.912 12.675 1.00 96.50 90 VAL A C 1
ATOM 706 O O . VAL A 1 90 ? 0.609 13.815 12.883 1.00 96.50 90 VAL A O 1
ATOM 709 N N . SER A 1 91 ? -1.518 13.599 13.581 1.00 95.88 91 SER A N 1
ATOM 710 C CA . SER A 1 91 ? -1.207 12.965 14.857 1.00 95.88 91 SER A CA 1
ATOM 711 C C . SER A 1 91 ? -1.580 11.491 14.796 1.00 95.88 91 SER A C 1
ATOM 713 O O . SER A 1 91 ? -2.628 11.131 14.257 1.00 95.88 91 SER A O 1
ATOM 715 N N . ALA A 1 92 ? -0.730 10.634 15.352 1.00 97.25 92 ALA A N 1
ATOM 716 C CA . ALA A 1 92 ? -1.003 9.212 15.459 1.00 97.25 92 ALA A CA 1
ATOM 717 C C . ALA A 1 92 ? -0.576 8.684 16.827 1.00 97.25 92 ALA A C 1
ATOM 719 O O . ALA A 1 92 ? 0.472 9.058 17.353 1.00 97.25 92 ALA A O 1
ATOM 720 N N . SER A 1 93 ? -1.383 7.794 17.394 1.00 95.88 93 SER A N 1
ATOM 721 C CA . SER A 1 93 ? -1.027 7.036 18.587 1.00 95.88 93 SER A CA 1
ATOM 722 C C . SER A 1 93 ? -1.479 5.592 18.456 1.00 95.88 93 SER A C 1
ATOM 724 O O . SER A 1 93 ? -2.536 5.293 17.899 1.00 95.88 93 SER A O 1
ATOM 726 N N . VAL A 1 94 ? -0.657 4.685 18.976 1.00 96.81 94 VAL A N 1
ATOM 727 C CA . VAL A 1 94 ? -0.952 3.256 19.033 1.00 96.81 94 VAL A CA 1
ATOM 728 C C . VAL A 1 94 ? -0.648 2.783 20.441 1.00 96.81 94 VAL A C 1
ATOM 730 O O . VAL A 1 94 ? 0.463 2.954 20.937 1.00 96.81 94 VAL A O 1
ATOM 733 N N . VAL A 1 95 ? -1.655 2.234 21.111 1.00 97.00 95 VAL A N 1
ATOM 734 C CA . VAL A 1 95 ? -1.580 1.866 22.525 1.00 97.00 95 VAL A CA 1
ATOM 735 C C . VAL A 1 95 ? -2.036 0.428 22.694 1.00 97.00 95 VAL A C 1
ATOM 737 O O . VAL A 1 95 ? -3.084 0.019 22.194 1.00 97.00 95 VAL A O 1
ATOM 740 N N . ARG A 1 96 ? -1.251 -0.348 23.439 1.00 96.56 96 ARG A N 1
ATOM 741 C CA . ARG A 1 96 ? -1.645 -1.679 23.902 1.00 96.56 96 ARG A CA 1
ATOM 742 C C . ARG A 1 96 ? -2.297 -1.532 25.269 1.00 96.56 96 ARG A C 1
ATOM 744 O O . ARG A 1 96 ? -1.644 -1.107 26.219 1.00 96.56 96 ARG A O 1
ATOM 751 N N . GLN A 1 97 ? -3.577 -1.872 25.364 1.00 91.94 97 GLN A N 1
ATOM 752 C CA . GLN A 1 97 ? -4.338 -1.809 26.607 1.00 91.94 97 GLN A CA 1
ATOM 753 C C . GLN A 1 97 ? -4.912 -3.192 26.908 1.00 91.94 97 GLN A C 1
ATOM 755 O O . GLN A 1 97 ? -5.741 -3.720 26.164 1.00 91.94 97 GLN A O 1
ATOM 760 N N . ALA A 1 98 ? -4.453 -3.788 28.011 1.00 88.62 98 ALA A N 1
ATOM 761 C CA . ALA A 1 98 ? -4.735 -5.181 28.350 1.00 88.62 98 ALA A CA 1
ATOM 762 C C . ALA A 1 98 ? -4.402 -6.125 27.170 1.00 88.62 98 ALA A C 1
ATOM 764 O O . ALA A 1 98 ? -3.277 -6.122 26.677 1.00 88.62 98 ALA A O 1
ATOM 765 N N . ALA A 1 99 ? -5.367 -6.924 26.710 1.00 92.88 99 ALA A N 1
ATOM 766 C CA . ALA A 1 99 ? -5.196 -7.876 25.611 1.00 92.88 99 ALA A CA 1
ATOM 767 C C . ALA A 1 99 ? -5.547 -7.299 24.223 1.00 92.88 99 ALA A C 1
ATOM 769 O O . ALA A 1 99 ? -5.707 -8.060 23.267 1.00 92.88 99 ALA A O 1
ATOM 770 N N . ARG A 1 100 ? -5.712 -5.975 24.098 1.00 95.81 100 ARG A N 1
ATOM 771 C CA . ARG A 1 100 ? -6.144 -5.312 22.860 1.00 95.81 100 ARG A CA 1
ATOM 772 C C . ARG A 1 100 ? -5.173 -4.229 22.423 1.00 95.81 100 ARG A C 1
ATOM 774 O O . ARG A 1 100 ? -4.416 -3.672 23.220 1.00 95.81 100 ARG A O 1
ATOM 781 N N . ILE A 1 101 ? -5.228 -3.934 21.132 1.00 97.88 101 ILE A N 1
ATOM 782 C CA . ILE A 1 101 ? -4.542 -2.801 20.525 1.00 97.88 101 ILE A CA 1
ATOM 783 C C . ILE A 1 101 ? -5.567 -1.737 20.143 1.00 97.88 101 ILE A C 1
ATOM 785 O O . ILE A 1 101 ? -6.653 -2.045 19.647 1.00 97.88 101 ILE A O 1
ATOM 789 N N . HIS A 1 102 ? -5.200 -0.490 20.389 1.00 98.38 102 HIS A N 1
ATOM 790 C CA . HIS A 1 102 ? -5.953 0.691 20.017 1.00 98.38 102 HIS A CA 1
ATOM 791 C C . HIS A 1 102 ? -5.071 1.552 19.127 1.00 98.38 102 HIS A C 1
ATOM 793 O O . HIS A 1 102 ? -3.882 1.702 19.408 1.00 98.38 102 HIS A O 1
ATOM 799 N N . ALA A 1 103 ? -5.646 2.132 18.081 1.00 98.38 103 ALA A N 1
ATOM 800 C CA . ALA A 1 103 ? -4.964 3.138 17.281 1.00 98.38 103 ALA A CA 1
ATOM 801 C C . ALA A 1 103 ? -5.870 4.346 17.078 1.00 98.38 103 ALA A C 1
ATOM 803 O O . ALA A 1 103 ? -7.091 4.210 16.968 1.00 98.38 103 ALA A O 1
ATOM 804 N N . ARG A 1 104 ? -5.262 5.527 17.040 1.00 98.31 104 ARG A N 1
ATOM 805 C CA . ARG A 1 104 ? -5.938 6.781 16.743 1.00 98.31 104 ARG A CA 1
ATOM 806 C C . ARG A 1 104 ? -5.109 7.571 15.748 1.00 98.31 104 ARG A C 1
ATOM 808 O O . ARG A 1 104 ? -3.904 7.701 15.945 1.00 98.31 104 ARG A O 1
ATOM 815 N N . VAL A 1 105 ? -5.750 8.100 14.712 1.00 98.62 105 VAL A N 1
ATOM 816 C CA . VAL A 1 105 ? -5.116 8.989 13.733 1.00 98.62 105 VAL A CA 1
ATOM 817 C C . VAL A 1 105 ? -6.015 10.194 13.521 1.00 98.62 105 VAL A C 1
ATOM 819 O O . VAL A 1 105 ? -7.183 10.023 13.182 1.00 98.62 105 VAL A O 1
ATOM 822 N N . SER A 1 106 ? -5.477 11.399 13.716 1.00 98.31 106 SER A N 1
ATOM 823 C CA . SER A 1 106 ? -6.232 12.640 13.538 1.00 98.31 106 SER A CA 1
ATOM 824 C C . SER A 1 106 ? -5.489 13.661 12.686 1.00 98.31 106 SER A C 1
ATOM 826 O O . SER A 1 106 ? -4.292 13.884 12.883 1.00 98.31 106 SER A O 1
ATOM 828 N N . PHE A 1 107 ? -6.208 14.260 11.735 1.00 97.94 107 PHE A N 1
ATOM 829 C CA . PHE A 1 107 ? -5.692 15.233 10.772 1.00 97.94 107 PHE A CA 1
ATOM 830 C C . PHE A 1 107 ? -6.813 16.113 10.206 1.00 97.94 107 PHE A C 1
ATOM 832 O O . PHE A 1 107 ? -7.988 15.746 10.248 1.00 97.94 107 PHE A O 1
ATOM 839 N N . ALA A 1 108 ? -6.450 17.267 9.643 1.00 97.00 108 ALA A N 1
ATOM 840 C CA . ALA A 1 108 ? -7.368 18.083 8.855 1.00 97.00 108 ALA A CA 1
ATOM 841 C C . ALA A 1 108 ? -7.457 17.541 7.418 1.00 97.00 108 ALA A C 1
ATOM 843 O O . ALA A 1 108 ? -6.451 17.406 6.718 1.00 97.00 108 ALA A O 1
ATOM 844 N N . ALA A 1 109 ? -8.668 17.222 6.973 1.00 93.38 109 ALA A N 1
ATOM 845 C CA . ALA A 1 109 ? -8.947 16.764 5.623 1.00 93.38 109 ALA A CA 1
ATOM 846 C C . ALA A 1 109 ? -8.779 17.892 4.595 1.00 93.38 109 ALA A C 1
ATOM 848 O O . ALA A 1 109 ? -8.659 19.073 4.917 1.00 93.38 109 ALA A O 1
ATOM 849 N N . TYR A 1 110 ? -8.844 17.535 3.310 1.00 88.31 110 TYR A N 1
ATOM 850 C CA . TYR A 1 110 ? -8.730 18.506 2.216 1.00 88.31 110 TYR A CA 1
ATOM 851 C C . TYR A 1 110 ? -9.910 19.492 2.172 1.00 88.31 110 TYR A C 1
ATOM 853 O O . TYR A 1 110 ? -9.791 20.545 1.546 1.00 88.31 110 TYR A O 1
ATOM 861 N N . SER A 1 111 ? -11.040 19.128 2.791 1.00 89.50 111 SER A N 1
ATOM 862 C CA . SER A 1 111 ? -12.224 19.971 2.978 1.00 89.50 111 SER A CA 1
ATOM 863 C C . SER A 1 111 ? -12.068 20.966 4.135 1.00 89.50 111 SER A C 1
ATOM 865 O O . SER A 1 111 ? -12.880 21.877 4.261 1.00 89.50 111 SER A O 1
ATOM 867 N N . GLY A 1 112 ? -11.032 20.816 4.969 1.00 90.88 112 GLY A N 1
ATOM 868 C CA . GLY A 1 112 ? -10.836 21.566 6.212 1.00 90.88 112 GLY A CA 1
ATOM 869 C C . GLY A 1 112 ? -11.479 20.919 7.443 1.00 90.88 112 GLY A C 1
ATOM 870 O O . GLY A 1 112 ? -11.195 21.340 8.562 1.00 90.88 112 GLY A O 1
ATOM 871 N N . GLU A 1 113 ? -12.305 19.885 7.270 1.00 94.75 113 GLU A N 1
ATOM 872 C CA . GLU A 1 113 ? -12.887 19.133 8.385 1.00 94.75 113 GLU A CA 1
ATOM 873 C C . GLU A 1 113 ? -11.840 18.260 9.074 1.00 94.75 113 GLU A C 1
ATOM 875 O O . GLU A 1 113 ? -10.961 17.691 8.429 1.00 94.75 113 GLU A O 1
ATOM 880 N N . VAL A 1 114 ? -11.943 18.111 10.392 1.00 97.81 114 VAL A N 1
ATOM 881 C CA . VAL A 1 114 ? -11.072 17.194 11.131 1.00 97.81 114 VAL A CA 1
ATOM 882 C C . VAL A 1 114 ? -11.581 15.770 10.959 1.00 97.81 114 VAL A C 1
ATOM 884 O O . VAL A 1 114 ? -12.749 15.485 11.221 1.00 97.81 114 VAL A O 1
ATOM 887 N N . ILE A 1 115 ? -10.683 14.875 10.562 1.00 98.38 115 ILE A N 1
ATOM 888 C CA . ILE A 1 115 ? -10.895 13.433 10.582 1.00 98.38 115 ILE A CA 1
ATOM 889 C C . ILE A 1 115 ? -10.208 12.865 11.826 1.00 98.38 115 ILE A C 1
ATOM 891 O O . ILE A 1 115 ? -9.066 13.211 12.131 1.00 98.38 115 ILE A O 1
ATOM 895 N N . ASP A 1 116 ? -10.908 11.997 12.554 1.00 98.56 116 ASP A N 1
ATOM 896 C CA . ASP A 1 116 ? -10.390 11.249 13.703 1.00 98.56 116 ASP A CA 1
ATOM 897 C C . ASP A 1 116 ? -10.758 9.766 13.571 1.00 98.56 116 ASP A C 1
ATOM 899 O O . ASP A 1 116 ? -11.853 9.333 13.947 1.00 98.56 116 ASP A O 1
ATOM 903 N N . LEU A 1 117 ? -9.830 8.986 13.016 1.00 98.69 117 LEU A N 1
ATOM 904 C CA . LEU A 1 117 ? -9.922 7.533 12.927 1.00 98.69 117 LEU A CA 1
ATOM 905 C C . LEU A 1 117 ? -9.625 6.929 14.296 1.00 98.69 117 LEU A C 1
ATOM 907 O O . LEU A 1 117 ? -8.585 7.209 14.892 1.00 98.69 117 LEU A O 1
ATOM 911 N N . ARG A 1 118 ? -10.503 6.039 14.761 1.00 98.56 118 ARG A N 1
ATOM 912 C CA . ARG A 1 118 ? -10.320 5.246 15.978 1.00 98.56 118 ARG A CA 1
ATOM 913 C C . ARG A 1 118 ? -10.467 3.768 15.664 1.00 98.56 118 ARG A C 1
ATOM 915 O O . ARG A 1 118 ? -11.466 3.327 15.106 1.00 98.56 118 ARG A O 1
ATOM 922 N N . PHE A 1 119 ? -9.476 2.993 16.070 1.00 98.75 119 PHE A N 1
ATOM 923 C CA . PHE A 1 119 ? -9.452 1.549 15.912 1.00 98.75 119 PHE A CA 1
ATOM 924 C C . PHE A 1 119 ? -9.429 0.865 17.275 1.00 98.75 119 PHE A C 1
ATOM 926 O O . PHE A 1 119 ? -8.636 1.230 18.147 1.00 98.75 119 PHE A O 1
ATOM 933 N N . VAL A 1 120 ? -10.257 -0.168 17.424 1.00 98.25 120 VAL A N 1
ATOM 934 C CA . VAL A 1 120 ? -10.252 -1.072 18.575 1.00 98.25 120 VAL A CA 1
ATOM 935 C C . VAL A 1 120 ? -10.129 -2.498 18.057 1.00 98.25 120 VAL A C 1
ATOM 937 O O . VAL A 1 120 ? -11.045 -3.010 17.418 1.00 98.25 120 VAL A O 1
ATOM 940 N N . GLY A 1 121 ? -9.000 -3.147 18.335 1.00 97.81 121 GLY A N 1
ATOM 941 C CA . GLY A 1 121 ? -8.746 -4.513 17.886 1.00 97.81 121 GLY A CA 1
ATOM 942 C C . GLY A 1 121 ? -9.516 -5.561 18.690 1.00 97.81 121 GLY A C 1
ATOM 943 O O . GLY A 1 121 ? -9.692 -5.431 19.903 1.00 97.81 121 GLY A O 1
ATOM 944 N N . ALA A 1 122 ? -9.899 -6.656 18.028 1.00 96.38 122 ALA A N 1
ATOM 945 C CA . ALA A 1 122 ? -10.433 -7.856 18.678 1.00 96.38 122 ALA A CA 1
ATOM 946 C C . ALA A 1 122 ? -9.446 -8.456 19.699 1.00 96.38 122 ALA A C 1
ATOM 948 O O . ALA A 1 122 ? -9.850 -9.011 20.720 1.00 96.38 122 ALA A O 1
ATOM 949 N N . GLY A 1 123 ? -8.153 -8.285 19.431 1.00 96.69 123 GLY A N 1
ATOM 950 C CA . GLY A 1 123 ? -7.019 -8.642 20.274 1.00 96.69 123 GLY A CA 1
ATOM 951 C C . GLY A 1 123 ? -5.739 -8.003 19.732 1.00 96.69 123 GLY A C 1
ATOM 952 O O . GLY A 1 123 ? -5.801 -7.149 18.841 1.00 96.69 123 GLY A O 1
ATOM 953 N N . LEU A 1 124 ? -4.581 -8.421 20.243 1.00 97.81 124 LEU A N 1
ATOM 954 C CA . LEU A 1 124 ? -3.282 -8.030 19.684 1.00 97.81 124 LEU A CA 1
ATOM 955 C C . LEU A 1 124 ? -3.086 -8.598 18.259 1.00 97.81 124 LEU A C 1
ATOM 957 O O . LEU A 1 124 ? -3.612 -9.674 17.965 1.00 97.81 124 LEU A O 1
ATOM 961 N N . PRO A 1 125 ? -2.325 -7.919 17.378 1.00 97.94 125 PRO A N 1
ATOM 962 C CA . PRO A 1 125 ? -1.965 -8.459 16.067 1.00 97.94 125 PRO A CA 1
ATOM 963 C C . PRO A 1 125 ? -1.227 -9.797 16.181 1.00 97.94 125 PRO A C 1
ATOM 965 O O . PRO A 1 125 ? -0.310 -9.939 16.993 1.00 97.94 125 PRO A O 1
ATOM 968 N N . HIS A 1 126 ? -1.612 -10.772 15.353 1.00 97.81 126 HIS A N 1
ATOM 969 C CA . HIS A 1 126 ? -1.039 -12.121 15.367 1.00 97.81 126 HIS A CA 1
ATOM 970 C C . HIS A 1 126 ? -0.468 -12.511 13.998 1.00 97.81 126 HIS A C 1
ATOM 972 O O . HIS A 1 126 ? -1.010 -12.123 12.962 1.00 97.81 126 HIS A O 1
ATOM 978 N N . ALA A 1 127 ? 0.622 -13.286 13.996 1.00 97.25 127 ALA A N 1
ATOM 979 C CA . ALA A 1 127 ? 1.311 -13.726 12.777 1.00 97.25 127 ALA A CA 1
ATOM 980 C C . ALA A 1 127 ? 0.505 -14.762 11.975 1.00 97.25 127 ALA A C 1
ATOM 982 O O . ALA A 1 127 ? 0.639 -14.837 10.758 1.00 97.25 127 ALA A O 1
ATOM 983 N N . ASP A 1 128 ? -0.402 -15.496 12.621 1.00 97.06 128 ASP A N 1
ATOM 984 C CA . ASP A 1 128 ? -1.337 -16.400 11.926 1.00 97.06 128 ASP A CA 1
ATOM 985 C C . ASP A 1 128 ? -2.308 -15.645 11.003 1.00 97.06 128 ASP A C 1
ATOM 987 O O . ASP A 1 128 ? -2.963 -16.245 10.157 1.00 97.06 128 ASP A O 1
ATOM 991 N N . HIS A 1 129 ? -2.403 -14.320 11.157 1.00 95.62 129 HIS A N 1
ATOM 992 C CA . HIS A 1 129 ? -3.170 -13.439 10.276 1.00 95.62 129 HIS A CA 1
ATOM 993 C C . HIS A 1 129 ? -2.276 -12.666 9.291 1.00 95.62 129 HIS A C 1
ATOM 995 O O . HIS A 1 129 ? -2.731 -11.694 8.683 1.00 95.62 129 HIS A O 1
ATOM 1001 N N . SER A 1 130 ? -1.006 -13.063 9.166 1.00 96.12 130 SER A N 1
ATOM 1002 C CA . SER A 1 130 ? -0.073 -12.536 8.172 1.00 96.12 130 SER A CA 1
ATOM 1003 C C . SER A 1 130 ? -0.485 -12.916 6.753 1.00 96.12 130 SER A C 1
ATOM 1005 O O . SER A 1 130 ? -1.338 -13.778 6.530 1.00 96.12 130 SER A O 1
ATOM 1007 N N . GLY A 1 131 ? 0.135 -12.264 5.777 1.00 96.25 131 GLY A N 1
ATOM 1008 C CA . GLY A 1 131 ? 0.023 -12.652 4.383 1.00 96.25 131 GLY A CA 1
ATOM 1009 C C . GLY A 1 131 ? -0.227 -11.491 3.441 1.00 96.25 131 GLY A C 1
ATOM 1010 O O . GLY A 1 131 ? -0.258 -10.318 3.824 1.00 96.25 131 GLY A O 1
ATOM 1011 N N . LEU A 1 132 ? -0.416 -11.861 2.181 1.00 95.00 132 LEU A N 1
ATOM 1012 C CA . LEU A 1 132 ? -0.674 -10.944 1.086 1.00 95.00 132 LEU A CA 1
ATOM 1013 C C . LEU A 1 132 ? -2.041 -10.272 1.251 1.00 95.00 132 LEU A C 1
ATOM 1015 O O . LEU A 1 132 ? -3.043 -10.934 1.526 1.00 95.00 132 LEU A O 1
ATOM 1019 N N . SER A 1 133 ? -2.074 -8.957 1.073 1.00 91.94 133 SER A N 1
ATOM 1020 C CA . SER A 1 133 ? -3.315 -8.192 0.991 1.00 91.94 133 SER A CA 1
ATOM 1021 C C . SER A 1 133 ? -3.779 -8.109 -0.456 1.00 91.94 133 SER A C 1
ATOM 1023 O O . SER A 1 133 ? -2.992 -7.786 -1.345 1.00 91.94 133 SER A O 1
ATOM 1025 N N . ASP A 1 134 ? -5.067 -8.356 -0.674 1.00 90.81 134 ASP A N 1
ATOM 1026 C CA . ASP A 1 134 ? -5.728 -8.020 -1.930 1.00 90.81 134 ASP A CA 1
ATOM 1027 C C . ASP A 1 134 ? -5.961 -6.495 -1.975 1.00 90.81 134 ASP A C 1
ATOM 1029 O O . ASP A 1 134 ? -6.653 -5.970 -1.097 1.00 90.81 134 ASP A O 1
ATOM 1033 N N . PRO A 1 135 ? -5.384 -5.761 -2.946 1.00 83.69 135 PRO A N 1
ATOM 1034 C CA . PRO A 1 135 ? -5.640 -4.332 -3.135 1.00 83.69 135 PRO A CA 1
ATOM 1035 C C . PRO A 1 135 ? -7.050 -4.012 -3.651 1.00 83.69 135 PRO A C 1
ATOM 1037 O O . PRO A 1 135 ? -7.362 -2.841 -3.862 1.00 83.69 135 PRO A O 1
ATOM 1040 N N . GLY A 1 136 ? -7.883 -5.016 -3.925 1.00 83.50 136 GLY A N 1
ATOM 1041 C CA . GLY A 1 136 ? -9.207 -4.849 -4.505 1.00 83.50 136 GLY A CA 1
ATOM 1042 C C . GLY A 1 136 ? -9.152 -4.199 -5.889 1.00 83.50 136 GLY A C 1
ATOM 1043 O O . GLY A 1 136 ? -8.215 -4.398 -6.667 1.00 83.50 136 GLY A O 1
ATOM 1044 N N . GLY A 1 137 ? -10.161 -3.382 -6.200 1.00 75.38 137 GLY A N 1
ATOM 1045 C CA . GLY A 1 137 ? -10.234 -2.625 -7.455 1.00 75.38 137 GLY A CA 1
ATOM 1046 C C . GLY A 1 137 ? -9.340 -1.380 -7.495 1.00 75.38 137 GLY A C 1
ATOM 1047 O O . GLY A 1 137 ? -9.192 -0.769 -8.558 1.00 75.38 137 GLY A O 1
ATOM 1048 N N . HIS A 1 138 ? -8.723 -0.997 -6.371 1.00 70.44 138 HIS A N 1
ATOM 1049 C CA . HIS A 1 138 ? -7.957 0.239 -6.279 1.00 70.44 138 HIS A CA 1
ATOM 1050 C C . HIS A 1 138 ? -6.773 0.233 -7.252 1.00 70.44 138 HIS A C 1
ATOM 1052 O O . HIS A 1 138 ? -5.986 -0.722 -7.324 1.00 70.44 138 HIS A O 1
ATOM 1058 N N . SER A 1 139 ? -6.633 1.336 -7.994 1.00 73.38 139 SER A N 1
ATOM 1059 C CA . SER A 1 139 ? -5.526 1.579 -8.928 1.00 73.38 139 SER A CA 1
ATOM 1060 C C . SER A 1 139 ? -5.320 0.478 -9.979 1.00 73.38 139 SER A C 1
ATOM 1062 O O . SER A 1 139 ? -4.217 0.346 -10.494 1.00 73.38 139 SER A O 1
ATOM 1064 N N . SER A 1 140 ? -6.350 -0.306 -10.323 1.00 77.56 140 SER A N 1
ATOM 1065 C CA . SER A 1 140 ? -6.238 -1.491 -11.198 1.00 77.56 140 SER A CA 1
ATOM 1066 C C . SER A 1 140 ? -5.546 -1.240 -12.542 1.00 77.56 140 SER A C 1
ATOM 1068 O O . SER A 1 140 ? -4.902 -2.142 -13.064 1.00 77.56 140 SER A O 1
ATOM 1070 N N . ARG A 1 141 ? -5.618 -0.009 -13.066 1.00 84.25 141 ARG A N 1
ATOM 1071 C CA . ARG A 1 141 ? -4.944 0.421 -14.307 1.00 84.25 141 ARG A CA 1
ATOM 1072 C C . ARG A 1 141 ? -3.747 1.351 -14.105 1.00 84.25 141 ARG A C 1
ATOM 1074 O O . ARG A 1 141 ? -3.086 1.743 -15.062 1.00 84.25 141 ARG A O 1
ATOM 1081 N N . LEU A 1 142 ? -3.505 1.763 -12.865 1.00 85.88 142 LEU A N 1
ATOM 1082 C CA . LEU A 1 142 ? -2.485 2.750 -12.508 1.00 85.88 142 LEU A CA 1
ATOM 1083 C C . LEU A 1 142 ? -1.290 2.103 -11.809 1.00 85.88 142 LEU A C 1
ATOM 1085 O O . LEU A 1 142 ? -0.181 2.631 -11.881 1.00 85.88 142 LEU A O 1
ATOM 1089 N N . SER A 1 143 ? -1.496 0.976 -11.126 1.00 90.38 143 SER A N 1
ATOM 1090 C CA . SER A 1 143 ? -0.439 0.285 -10.400 1.00 90.38 143 SER A CA 1
ATOM 1091 C C . SER A 1 143 ? -0.701 -1.208 -10.178 1.00 90.38 143 SER A C 1
ATOM 1093 O O . SER A 1 143 ? -1.837 -1.690 -10.135 1.00 90.38 143 SER A O 1
ATOM 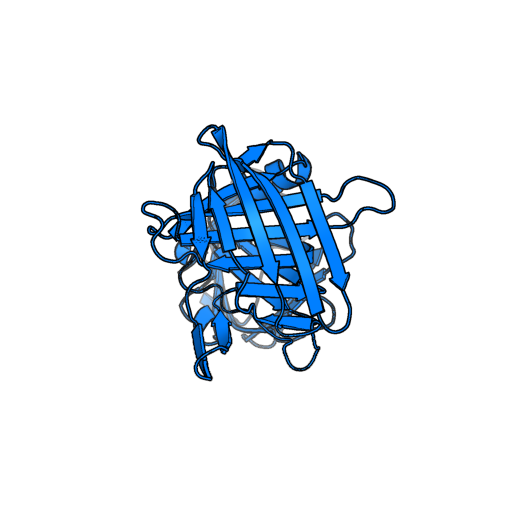1095 N N . LEU A 1 144 ? 0.393 -1.941 -9.975 1.00 93.56 144 LEU A N 1
ATOM 1096 C CA . LEU A 1 144 ? 0.425 -3.278 -9.402 1.00 93.56 144 LEU A CA 1
ATOM 1097 C C . LEU A 1 144 ? 1.033 -3.152 -7.994 1.00 93.56 144 LEU A C 1
ATOM 1099 O O . LEU A 1 144 ? 2.261 -3.154 -7.856 1.00 93.56 144 LEU A O 1
ATOM 1103 N N . PRO A 1 145 ? 0.201 -2.957 -6.955 1.00 92.69 145 PRO A N 1
ATOM 1104 C CA . PRO A 1 145 ? 0.649 -2.950 -5.573 1.00 92.69 145 PRO A CA 1
ATOM 1105 C C . PRO A 1 145 ? 0.836 -4.387 -5.080 1.00 92.69 145 PRO A C 1
ATOM 1107 O O . PRO A 1 145 ? 0.033 -5.272 -5.357 1.00 92.69 145 PRO A O 1
ATOM 1110 N N . ILE A 1 146 ? 1.904 -4.609 -4.329 1.00 95.00 146 ILE A N 1
ATOM 1111 C CA . ILE A 1 146 ? 2.296 -5.886 -3.743 1.00 95.00 146 ILE A CA 1
ATOM 1112 C C . ILE A 1 146 ? 2.460 -5.619 -2.254 1.00 95.00 146 ILE A C 1
ATOM 1114 O O . ILE A 1 146 ? 3.406 -4.945 -1.854 1.00 95.00 146 ILE A O 1
ATOM 1118 N N . MET A 1 147 ? 1.507 -6.089 -1.451 1.00 95.00 147 MET A N 1
ATOM 1119 C CA . MET A 1 147 ? 1.346 -5.681 -0.054 1.00 95.00 147 MET A CA 1
ATOM 1120 C C . MET A 1 147 ? 1.375 -6.887 0.876 1.00 95.00 147 MET A C 1
ATOM 1122 O O . MET A 1 147 ? 0.533 -7.773 0.772 1.00 95.00 147 MET A O 1
ATOM 1126 N N . TRP A 1 148 ? 2.303 -6.907 1.822 1.00 96.94 148 TRP A N 1
ATOM 1127 C CA . TRP A 1 148 ? 2.440 -7.976 2.800 1.00 96.94 148 TRP A CA 1
ATOM 1128 C C . TRP A 1 148 ? 2.182 -7.468 4.215 1.00 96.94 148 TRP A C 1
ATOM 1130 O O . TRP A 1 148 ? 2.685 -6.418 4.620 1.00 96.94 148 TRP A O 1
ATOM 1140 N N . ARG A 1 149 ? 1.412 -8.24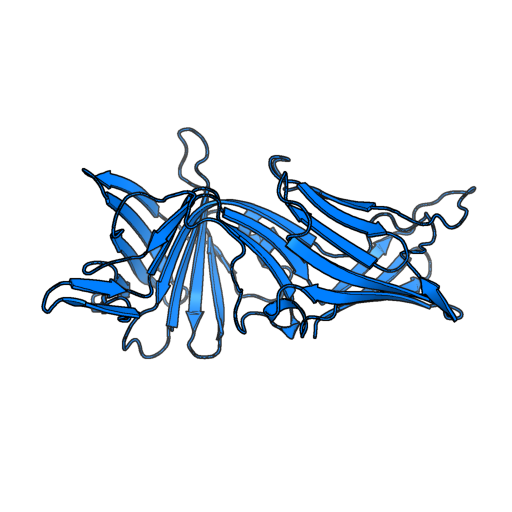3 4.978 1.00 97.06 149 ARG A N 1
ATOM 1141 C CA . ARG A 1 149 ? 1.121 -8.004 6.392 1.00 97.06 149 ARG A CA 1
ATOM 1142 C C . ARG A 1 149 ? 1.897 -8.999 7.242 1.00 97.06 149 ARG A C 1
ATOM 1144 O O . ARG A 1 149 ? 1.742 -10.200 7.040 1.00 97.06 149 ARG A O 1
ATOM 1151 N N . GLU A 1 150 ? 2.704 -8.536 8.193 1.00 97.50 150 GLU A N 1
ATOM 1152 C CA . GLU A 1 150 ? 3.444 -9.432 9.093 1.00 97.50 150 GLU A CA 1
ATOM 1153 C C . GLU A 1 150 ? 2.582 -9.956 10.244 1.00 97.50 150 GLU A C 1
ATOM 1155 O O . GLU A 1 150 ? 2.643 -11.139 10.566 1.00 97.50 150 GLU A O 1
ATOM 1160 N N . LYS A 1 151 ? 1.787 -9.097 10.886 1.00 98.25 151 LYS A N 1
ATOM 1161 C CA . LYS A 1 151 ? 0.843 -9.489 11.942 1.00 98.25 151 LYS A CA 1
ATOM 1162 C C . LYS A 1 151 ? -0.394 -8.625 11.847 1.00 98.25 151 LYS A C 1
ATOM 1164 O O . LYS A 1 151 ? -0.269 -7.409 11.756 1.00 98.25 151 LYS A O 1
ATOM 1169 N N . SER A 1 152 ? -1.579 -9.215 11.952 1.00 98.25 152 SER A N 1
ATOM 1170 C CA . SER A 1 152 ? -2.817 -8.442 11.824 1.00 98.25 152 SER A CA 1
ATOM 1171 C C . SER A 1 152 ? -3.871 -8.811 12.855 1.00 98.25 152 SER A C 1
ATOM 1173 O O . SER A 1 152 ? -3.878 -9.895 13.444 1.00 98.25 152 SER A O 1
ATOM 1175 N N . THR A 1 153 ? -4.784 -7.873 13.069 1.00 97.94 153 THR A N 1
ATOM 1176 C CA . THR A 1 153 ? -6.011 -8.042 13.844 1.00 97.94 153 THR A CA 1
ATOM 1177 C C . THR A 1 153 ? -7.151 -7.301 13.149 1.00 97.94 153 THR A C 1
ATOM 1179 O O . THR A 1 153 ? -6.928 -6.406 12.329 1.00 97.94 153 THR A O 1
ATOM 1182 N N . VAL A 1 154 ? -8.380 -7.702 13.454 1.00 97.81 154 VAL A N 1
ATOM 1183 C CA . VAL A 1 154 ? -9.604 -7.076 12.943 1.00 97.81 154 VAL A CA 1
ATOM 1184 C C . VAL A 1 154 ? -10.208 -6.169 14.003 1.00 97.81 154 VAL A C 1
ATOM 1186 O O . VAL A 1 154 ? -10.008 -6.375 15.203 1.00 97.81 154 VAL A O 1
ATOM 1189 N N . GLY A 1 155 ? -10.944 -5.161 13.559 1.00 97.88 155 GLY A N 1
ATOM 1190 C CA . GLY A 1 155 ? -11.645 -4.239 14.431 1.00 97.88 155 GLY A CA 1
ATOM 1191 C C . GLY A 1 155 ? -12.933 -4.836 14.981 1.00 97.88 155 GLY A C 1
ATOM 1192 O O . GLY A 1 155 ? -13.548 -5.723 14.385 1.00 97.88 155 GLY A O 1
ATOM 1193 N N . ILE A 1 156 ? -13.341 -4.320 16.129 1.00 97.50 156 ILE A N 1
ATOM 1194 C CA . ILE A 1 156 ? -14.604 -4.636 16.801 1.00 97.50 156 ILE A CA 1
ATOM 1195 C C . ILE A 1 156 ? -15.394 -3.353 17.060 1.00 97.50 156 ILE A C 1
ATOM 1197 O O . ILE A 1 156 ? -14.978 -2.265 16.645 1.00 97.50 156 ILE A O 1
ATOM 1201 N N . ASP A 1 157 ? -16.525 -3.484 17.751 1.00 94.94 157 ASP A N 1
ATOM 1202 C CA . ASP A 1 157 ? -17.320 -2.355 18.236 1.00 94.94 157 ASP A CA 1
ATOM 1203 C C . ASP A 1 157 ? -16.446 -1.311 18.953 1.00 94.94 157 ASP A C 1
ATOM 1205 O O . ASP A 1 157 ? -15.547 -1.642 19.732 1.00 94.94 157 ASP A O 1
ATOM 1209 N N . GLY A 1 158 ? -16.693 -0.038 18.639 1.00 95.38 158 GLY A N 1
ATOM 1210 C CA . GLY A 1 158 ? -15.846 1.093 19.027 1.00 95.38 158 GLY A CA 1
ATOM 1211 C C . GLY A 1 158 ? -14.806 1.500 17.976 1.00 95.38 158 GLY A C 1
ATOM 1212 O O . GLY A 1 158 ? -14.212 2.567 18.113 1.00 95.38 158 GLY A O 1
ATOM 1213 N N . SER A 1 159 ? -14.597 0.701 16.922 1.00 98.38 159 SER A N 1
ATOM 1214 C CA . SER A 1 159 ? -13.858 1.158 15.736 1.00 98.38 159 SER A CA 1
ATOM 1215 C C . SER A 1 159 ? -14.753 2.061 14.889 1.00 98.38 159 SER A C 1
ATOM 1217 O O . SER A 1 159 ? -15.838 1.643 14.482 1.00 98.38 159 SER A O 1
ATOM 1219 N N . CYS A 1 160 ? -14.312 3.285 14.622 1.00 98.50 160 CYS A N 1
ATOM 1220 C CA . CYS A 1 160 ? -15.098 4.299 13.926 1.00 98.50 160 CYS A CA 1
ATOM 1221 C C . CYS A 1 160 ? -14.203 5.386 13.320 1.00 98.50 160 CYS A C 1
ATOM 1223 O O . CYS A 1 160 ? -13.003 5.464 13.591 1.00 98.50 160 CYS A O 1
ATOM 1225 N N . VAL A 1 161 ? -14.804 6.256 12.518 1.00 98.62 161 VAL A N 1
ATOM 1226 C CA . VAL A 1 161 ? -14.186 7.494 12.041 1.00 98.62 161 VAL A CA 1
ATOM 1227 C C . VAL A 1 161 ? -15.105 8.647 12.415 1.00 98.62 161 VAL A C 1
ATOM 1229 O O . VAL A 1 161 ? -16.297 8.607 12.119 1.00 98.62 161 VAL A O 1
ATOM 1232 N N . HIS A 1 162 ? -14.566 9.6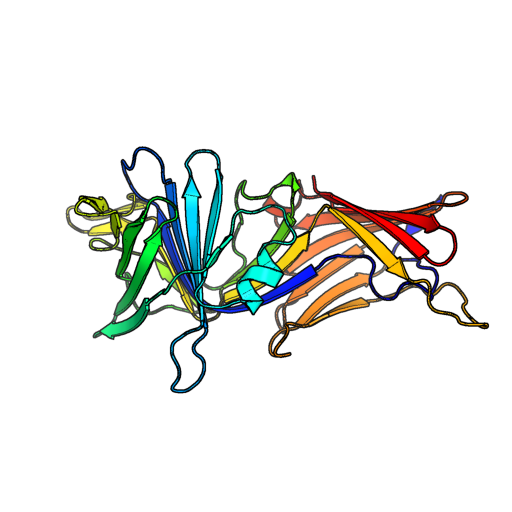76 13.061 1.00 98.31 162 HIS A N 1
ATOM 1233 C CA . HIS A 1 162 ? -15.271 10.949 13.183 1.00 98.31 162 HIS A CA 1
ATOM 1234 C C . HIS A 1 162 ? -14.861 11.857 12.029 1.00 98.31 162 HIS A C 1
ATOM 1236 O O . HIS A 1 162 ? -13.672 11.965 11.731 1.00 98.31 162 HIS A O 1
ATOM 1242 N N . VAL A 1 163 ? -15.842 12.502 11.405 1.00 97.50 163 VAL A N 1
ATOM 1243 C CA . VAL A 1 163 ? -15.646 13.562 10.413 1.00 97.50 163 VAL A CA 1
ATOM 1244 C C . VAL A 1 163 ? -16.378 14.790 10.940 1.00 97.50 163 VAL A C 1
ATOM 1246 O O . VAL A 1 163 ? -17.607 14.778 11.068 1.00 97.50 163 VAL A O 1
ATOM 1249 N N . GLY A 1 164 ? -15.615 15.802 11.352 1.00 95.38 164 GLY A N 1
ATOM 1250 C CA . GLY A 1 164 ? -16.137 16.894 12.171 1.00 95.38 164 GLY A CA 1
ATOM 1251 C C . GLY A 1 164 ? -16.766 16.356 13.462 1.00 95.38 164 GLY A C 1
ATOM 1252 O O . GLY A 1 164 ? -16.148 15.578 14.188 1.00 95.38 164 GLY A O 1
ATOM 1253 N N . ASP A 1 165 ? -18.019 16.730 13.717 1.00 94.50 165 ASP A N 1
ATOM 1254 C CA . ASP A 1 165 ? -18.753 16.341 14.929 1.00 94.50 165 ASP A CA 1
ATOM 1255 C C . ASP A 1 165 ? -19.512 15.009 14.797 1.00 94.50 165 ASP A C 1
ATOM 1257 O O . ASP A 1 165 ? -20.140 14.549 15.755 1.00 94.50 165 ASP A O 1
ATOM 1261 N N . LYS A 1 166 ? -19.492 14.373 13.618 1.00 97.56 166 LYS A N 1
ATOM 1262 C CA . LYS A 1 166 ? -20.268 13.157 13.355 1.00 97.56 166 LYS A CA 1
ATOM 1263 C C . LYS A 1 166 ? -19.387 11.913 13.369 1.00 97.56 166 LYS A C 1
ATOM 1265 O O . LYS A 1 166 ? -18.385 11.843 12.664 1.00 97.56 166 LYS A O 1
ATOM 1270 N N . ALA A 1 167 ? -19.806 10.913 14.141 1.00 97.62 167 ALA A N 1
ATOM 1271 C CA . ALA A 1 167 ? -19.199 9.588 14.168 1.00 97.62 167 ALA A CA 1
ATOM 1272 C C . ALA A 1 167 ? -19.841 8.664 13.125 1.00 97.62 167 ALA A C 1
ATOM 1274 O O . ALA A 1 167 ? -21.066 8.632 12.983 1.00 97.62 167 ALA A O 1
ATOM 1275 N N . TYR A 1 168 ? -19.005 7.887 12.448 1.00 98.25 168 TYR A N 1
ATOM 1276 C CA . TYR A 1 168 ? -19.393 6.829 11.526 1.00 98.25 168 TYR A CA 1
ATOM 1277 C C . TYR A 1 168 ? -18.761 5.526 11.996 1.00 98.25 168 TYR A C 1
ATOM 1279 O O . TYR A 1 168 ? -17.534 5.391 12.019 1.00 98.25 168 TYR A O 1
ATOM 1287 N N . ASP A 1 169 ? -19.596 4.577 12.409 1.00 97.94 169 ASP A N 1
ATOM 1288 C CA . ASP A 1 169 ? -19.122 3.273 12.854 1.00 97.94 169 ASP A CA 1
ATOM 1289 C C . ASP A 1 169 ? -18.480 2.504 11.704 1.00 97.94 169 ASP A C 1
ATOM 1291 O O . ASP A 1 169 ? -18.856 2.637 10.536 1.00 97.94 169 ASP A O 1
ATOM 1295 N N . ALA A 1 170 ? -17.517 1.653 12.048 1.00 97.88 170 ALA A N 1
ATOM 1296 C CA . ALA A 1 170 ? -16.972 0.718 11.087 1.00 97.88 170 ALA A CA 1
ATOM 1297 C C . ALA A 1 170 ? -18.068 -0.250 10.601 1.00 97.88 170 ALA A C 1
ATOM 1299 O O . ALA A 1 170 ? -18.825 -0.795 11.414 1.00 97.88 170 ALA A O 1
ATOM 1300 N N . THR A 1 171 ? -18.137 -0.519 9.295 1.00 96.81 171 THR A N 1
ATOM 1301 C CA . THR A 1 171 ? -19.130 -1.440 8.715 1.00 96.81 171 THR A CA 1
ATOM 1302 C C . THR A 1 171 ? -19.053 -2.818 9.375 1.00 96.81 171 THR A C 1
ATOM 1304 O O . THR A 1 171 ? -17.961 -3.338 9.613 1.00 96.81 171 THR A O 1
ATOM 1307 N N . VAL A 1 172 ? -20.191 -3.456 9.657 1.00 97.00 172 VAL A N 1
ATOM 1308 C CA . VAL A 1 172 ? -20.203 -4.832 10.179 1.00 97.00 172 VAL A CA 1
ATOM 1309 C C . VAL A 1 172 ? -19.684 -5.791 9.105 1.00 97.00 172 VAL A C 1
ATOM 1311 O O . VAL A 1 172 ? -20.258 -5.894 8.025 1.00 97.00 172 VAL A O 1
ATOM 1314 N N . LEU A 1 173 ? -18.600 -6.511 9.406 1.00 95.38 173 LEU A N 1
ATOM 1315 C CA . LEU A 1 173 ? -18.095 -7.595 8.560 1.00 95.38 173 LEU A CA 1
ATOM 1316 C C . LEU A 1 173 ? -18.813 -8.909 8.882 1.00 95.38 173 LEU A C 1
ATOM 1318 O O . LEU A 1 173 ? -19.178 -9.661 7.982 1.00 95.38 173 LEU A O 1
ATOM 1322 N N . ARG A 1 174 ? -18.991 -9.204 10.175 1.00 95.75 174 ARG A N 1
ATOM 1323 C CA . ARG A 1 174 ? -19.650 -10.424 10.646 1.00 95.75 174 ARG A CA 1
ATOM 1324 C C . ARG A 1 174 ? -20.213 -10.234 12.049 1.00 95.75 174 ARG A C 1
ATOM 1326 O O . ARG A 1 174 ? -19.470 -9.909 12.973 1.00 95.75 174 ARG A O 1
ATOM 1333 N N . GLN A 1 175 ? -21.491 -10.560 12.222 1.00 96.06 175 GLN A N 1
ATOM 1334 C CA . GLN A 1 175 ? -22.089 -10.710 13.546 1.00 96.06 175 GLN A CA 1
ATOM 1335 C C . GLN A 1 175 ? -21.635 -12.034 14.178 1.00 96.06 175 GLN A C 1
ATOM 1337 O O . GLN A 1 175 ? -21.699 -13.084 13.532 1.00 96.06 175 GLN A O 1
ATOM 1342 N N . VAL A 1 176 ? -21.156 -11.996 15.423 1.00 94.00 176 VAL A N 1
ATOM 1343 C CA . VAL A 1 176 ? -20.683 -13.191 16.146 1.00 94.00 176 VAL A CA 1
ATOM 1344 C C . VAL A 1 176 ? -21.646 -13.564 17.271 1.00 94.00 176 VAL A C 1
ATOM 1346 O O . VAL A 1 176 ? -22.013 -14.730 17.391 1.00 94.00 176 VAL A O 1
ATOM 1349 N N . THR A 1 177 ? -22.085 -12.588 18.066 1.00 93.62 177 THR A N 1
ATOM 1350 C CA . THR A 1 177 ? -23.151 -12.737 19.077 1.00 93.62 177 THR A CA 1
ATOM 1351 C C . THR A 1 177 ? -24.125 -11.562 18.974 1.00 93.62 177 THR A C 1
ATOM 1353 O O . THR A 1 177 ? -23.945 -10.717 18.107 1.00 93.62 177 THR A O 1
ATOM 1356 N N . ALA A 1 178 ? -25.151 -11.470 19.828 1.00 90.06 178 ALA A N 1
ATOM 1357 C CA . ALA A 1 178 ? -26.046 -10.304 19.844 1.00 90.06 178 ALA A CA 1
ATOM 1358 C C . ALA A 1 178 ? -25.304 -8.982 20.140 1.00 90.06 178 ALA A C 1
ATOM 1360 O O . ALA A 1 178 ? -25.634 -7.959 19.551 1.00 90.06 178 ALA A O 1
ATOM 1361 N N . ASP A 1 179 ? -24.253 -9.040 20.964 1.00 90.50 179 ASP A N 1
ATOM 1362 C CA . ASP A 1 179 ? -23.537 -7.867 21.490 1.00 90.50 179 ASP A CA 1
ATOM 1363 C C . ASP A 1 179 ? -22.076 -7.789 21.011 1.00 90.50 179 ASP A C 1
ATOM 1365 O O . ASP A 1 179 ? -21.254 -7.094 21.607 1.00 90.50 179 ASP A O 1
ATOM 1369 N N . TYR A 1 180 ? -21.710 -8.568 19.986 1.00 91.12 180 TYR A N 1
ATOM 1370 C CA . TYR A 1 180 ? -20.345 -8.598 19.467 1.00 91.12 180 TYR A CA 1
ATOM 1371 C C . TYR A 1 180 ? -20.313 -8.816 17.955 1.00 91.12 180 TYR A C 1
ATOM 1373 O O . TYR A 1 180 ? -20.739 -9.861 17.440 1.00 91.12 180 TYR A O 1
ATOM 1381 N N . ALA A 1 181 ? -19.740 -7.836 17.257 1.00 95.06 181 ALA A N 1
ATOM 1382 C CA . ALA A 1 181 ? -19.504 -7.875 15.823 1.00 95.06 181 ALA A CA 1
ATOM 1383 C C . ALA A 1 181 ? -18.023 -7.661 15.483 1.00 95.06 181 ALA A C 1
ATOM 1385 O O . ALA A 1 181 ? -17.340 -6.806 16.050 1.00 95.06 181 ALA A O 1
ATOM 1386 N N . ILE A 1 182 ? -17.545 -8.409 14.489 1.00 97.06 182 ILE A N 1
ATOM 1387 C CA . ILE A 1 182 ? -16.313 -8.072 13.780 1.00 97.06 182 ILE A CA 1
ATOM 1388 C C . ILE A 1 182 ? -16.650 -6.996 12.753 1.00 97.06 182 ILE A C 1
ATOM 1390 O O . ILE A 1 182 ? -17.622 -7.122 12.001 1.00 97.06 182 ILE A O 1
ATOM 1394 N N . ARG A 1 183 ? -15.833 -5.949 12.704 1.00 97.75 183 ARG A N 1
ATOM 1395 C CA . ARG A 1 183 ? -16.001 -4.807 11.807 1.00 97.75 183 ARG A CA 1
ATOM 1396 C C . ARG A 1 183 ? -15.011 -4.863 10.643 1.00 97.75 183 ARG A C 1
ATOM 1398 O O . ARG A 1 183 ? -13.943 -5.465 10.750 1.00 97.75 183 ARG A O 1
ATOM 1405 N N . ARG A 1 184 ? -15.348 -4.201 9.533 1.00 97.19 184 ARG A N 1
ATOM 1406 C CA . ARG A 1 184 ? -14.449 -3.905 8.406 1.00 97.19 184 ARG A CA 1
ATOM 1407 C C . ARG A 1 184 ? -13.469 -2.810 8.821 1.00 97.19 184 ARG A C 1
ATOM 1409 O O . ARG A 1 184 ? -13.505 -1.679 8.351 1.00 97.19 184 ARG A O 1
ATOM 1416 N N . ALA A 1 185 ? -12.617 -3.160 9.764 1.00 98.06 185 ALA A N 1
ATOM 1417 C CA . ALA A 1 185 ? -11.519 -2.352 10.233 1.00 98.06 185 ALA A CA 1
ATOM 1418 C C . ALA A 1 185 ? -10.342 -3.289 10.489 1.00 98.06 185 ALA A C 1
ATOM 1420 O O . ALA A 1 185 ? -10.529 -4.415 10.952 1.00 98.06 185 ALA A O 1
ATOM 1421 N N . TYR A 1 186 ? -9.136 -2.848 10.173 1.00 97.81 186 TYR A N 1
ATOM 1422 C CA . TYR A 1 186 ? -7.950 -3.692 10.194 1.00 97.81 186 TYR A CA 1
ATOM 1423 C C . TYR A 1 186 ? -6.784 -2.909 10.766 1.00 97.81 186 TYR A C 1
ATOM 1425 O O . TYR A 1 186 ? -6.637 -1.721 10.488 1.00 97.81 186 TYR A O 1
ATOM 1433 N N . LEU A 1 187 ? -5.946 -3.594 11.536 1.00 98.50 187 LEU A N 1
ATOM 1434 C CA . LEU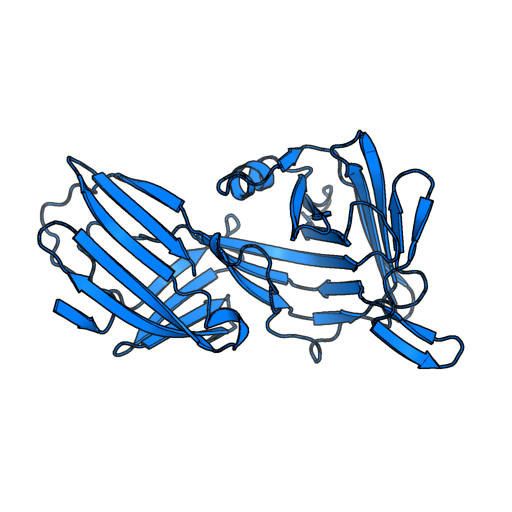 A 1 187 ? -4.647 -3.083 11.936 1.00 98.50 187 LEU A CA 1
ATOM 1435 C C . LEU A 1 187 ? -3.595 -4.148 11.668 1.00 98.50 187 LEU A C 1
ATOM 1437 O O . LEU A 1 187 ? -3.768 -5.315 12.032 1.00 98.50 187 LEU A O 1
ATOM 1441 N N . THR A 1 188 ? -2.508 -3.724 11.042 1.00 98.44 188 THR A N 1
ATOM 1442 C CA . THR A 1 188 ? -1.331 -4.527 10.748 1.00 98.44 188 THR A CA 1
ATOM 1443 C C . THR A 1 188 ? -0.119 -3.921 11.440 1.00 98.44 188 THR A C 1
ATOM 1445 O O . THR A 1 188 ? 0.136 -2.730 11.299 1.00 98.44 188 THR A O 1
ATOM 1448 N N . GLU A 1 189 ? 0.631 -4.755 12.152 1.00 98.06 189 GLU A N 1
ATOM 1449 C CA . GLU A 1 189 ? 2.005 -4.478 12.567 1.00 98.06 189 GLU A CA 1
ATOM 1450 C C . GLU A 1 189 ? 2.953 -5.048 11.513 1.00 98.06 189 GLU A C 1
ATOM 1452 O O . GLU A 1 189 ? 2.804 -6.211 11.129 1.00 98.06 189 GLU A O 1
ATOM 1457 N N . GLY A 1 190 ? 3.902 -4.235 11.046 1.00 96.25 190 GLY A N 1
ATOM 1458 C CA . GLY A 1 190 ? 4.835 -4.601 9.981 1.00 96.25 190 GLY A CA 1
ATOM 1459 C C . GLY A 1 190 ? 4.135 -4.723 8.628 1.00 96.25 190 GLY A C 1
ATOM 1460 O O . GLY A 1 190 ? 3.838 -5.823 8.156 1.00 96.25 190 GLY A O 1
ATOM 1461 N N . HIS A 1 191 ? 3.861 -3.586 7.995 1.00 96.56 191 HIS A N 1
ATOM 1462 C CA . HIS A 1 191 ? 3.303 -3.526 6.650 1.00 96.56 191 HIS A CA 1
ATOM 1463 C C . HIS A 1 191 ? 4.418 -3.277 5.631 1.00 96.56 191 HIS A C 1
ATOM 1465 O O . HIS A 1 191 ? 5.167 -2.308 5.731 1.00 96.56 191 HIS A O 1
ATOM 1471 N N . ARG A 1 192 ? 4.559 -4.170 4.651 1.00 96.00 192 ARG A N 1
ATOM 1472 C CA . ARG A 1 192 ? 5.561 -4.063 3.582 1.00 96.00 192 ARG A CA 1
ATOM 1473 C C . ARG A 1 192 ? 4.841 -3.878 2.263 1.00 96.00 192 ARG A C 1
ATOM 1475 O O . ARG A 1 192 ? 3.925 -4.639 1.962 1.00 96.00 192 ARG A O 1
ATOM 1482 N N . MET A 1 193 ? 5.285 -2.934 1.445 1.00 94.75 193 MET A N 1
ATOM 1483 C CA . MET A 1 193 ? 4.657 -2.680 0.157 1.00 94.75 193 MET A CA 1
ATOM 1484 C C . MET A 1 193 ? 5.682 -2.372 -0.931 1.00 94.75 193 MET A C 1
ATOM 1486 O O . MET A 1 193 ? 6.605 -1.590 -0.728 1.00 94.75 193 MET A O 1
ATOM 1490 N N . ALA A 1 194 ? 5.476 -2.935 -2.117 1.00 95.00 194 ALA A N 1
ATOM 1491 C CA . ALA A 1 194 ? 6.080 -2.467 -3.358 1.00 95.00 194 ALA A CA 1
ATOM 1492 C C . ALA A 1 194 ? 4.977 -2.099 -4.350 1.00 95.00 194 ALA A C 1
ATOM 1494 O O . ALA A 1 194 ? 3.960 -2.782 -4.428 1.00 95.00 194 ALA A O 1
ATOM 1495 N N . VAL A 1 195 ? 5.153 -1.020 -5.105 1.00 92.94 195 VAL A N 1
ATOM 1496 C CA . VAL A 1 195 ? 4.160 -0.554 -6.079 1.00 92.94 195 VAL A CA 1
ATOM 1497 C C . VAL A 1 195 ? 4.843 -0.345 -7.414 1.00 92.94 195 VAL A C 1
ATOM 1499 O O . VAL A 1 195 ? 5.634 0.584 -7.540 1.00 92.94 195 VAL A O 1
ATOM 1502 N N . ILE A 1 196 ? 4.517 -1.180 -8.402 1.00 94.12 196 ILE A N 1
ATOM 1503 C CA . ILE A 1 196 ? 4.893 -0.944 -9.801 1.00 94.12 196 ILE A CA 1
ATOM 1504 C C . ILE A 1 196 ? 3.859 0.006 -10.404 1.00 94.12 196 ILE A C 1
ATOM 1506 O O . ILE A 1 196 ? 2.664 -0.275 -10.311 1.00 94.12 196 ILE A O 1
ATOM 1510 N N . ARG A 1 197 ? 4.283 1.121 -11.004 1.00 92.12 197 ARG A N 1
ATOM 1511 C CA . ARG A 1 197 ? 3.367 2.133 -11.555 1.00 92.12 197 ARG A CA 1
ATOM 1512 C C . ARG A 1 197 ? 3.297 2.115 -13.075 1.00 92.12 197 ARG A C 1
ATOM 1514 O O . ARG A 1 197 ? 4.294 1.897 -13.759 1.00 92.12 197 ARG A O 1
ATOM 1521 N N . ALA A 1 198 ? 2.104 2.401 -13.587 1.00 92.25 198 ALA A N 1
ATOM 1522 C CA . ALA A 1 198 ? 1.911 2.834 -14.960 1.00 92.25 198 ALA A CA 1
ATOM 1523 C C . ALA A 1 198 ? 2.359 4.296 -15.112 1.00 92.25 198 ALA A C 1
ATOM 1525 O O . ALA A 1 198 ? 2.321 5.073 -14.157 1.00 92.25 198 ALA A O 1
ATOM 1526 N N . GLY A 1 199 ? 2.755 4.684 -16.320 1.00 91.38 199 GLY A N 1
ATOM 1527 C CA . GLY A 1 199 ? 3.170 6.049 -16.621 1.00 91.38 199 GLY A CA 1
ATOM 1528 C C . GLY A 1 199 ? 4.312 6.123 -17.622 1.00 91.38 199 GLY A C 1
ATOM 1529 O O . GLY A 1 199 ? 4.827 5.108 -18.091 1.00 91.38 199 GLY A O 1
ATOM 1530 N N . ASN A 1 200 ? 4.703 7.355 -17.937 1.00 91.38 200 ASN A N 1
ATOM 1531 C CA . ASN A 1 200 ? 5.783 7.647 -18.868 1.00 91.38 200 ASN A CA 1
ATOM 1532 C C . ASN A 1 200 ? 6.985 8.214 -18.119 1.00 91.38 200 ASN A C 1
ATOM 1534 O O . ASN A 1 200 ? 6.835 9.069 -17.247 1.00 91.38 200 ASN A O 1
ATOM 1538 N N . ARG A 1 201 ? 8.185 7.784 -18.498 1.00 89.44 201 ARG A N 1
ATOM 1539 C CA . ARG A 1 201 ? 9.440 8.299 -17.951 1.00 89.44 201 ARG A CA 1
ATOM 1540 C C . ARG A 1 201 ? 10.507 8.368 -19.031 1.00 89.44 201 ARG A C 1
ATOM 1542 O O . ARG A 1 201 ? 10.548 7.537 -19.931 1.00 89.44 201 ARG A O 1
ATOM 1549 N N . LYS A 1 202 ? 11.414 9.327 -18.881 1.00 89.44 202 LYS A N 1
ATOM 1550 C CA . LYS A 1 202 ? 12.616 9.444 -19.704 1.00 89.44 202 LYS A CA 1
ATOM 1551 C C . LYS A 1 202 ? 13.829 9.069 -18.866 1.00 89.44 202 LYS A C 1
ATOM 1553 O O . LYS A 1 202 ? 14.018 9.620 -17.783 1.00 89.44 202 LYS A O 1
ATOM 1558 N N . ILE A 1 203 ? 14.644 8.138 -19.349 1.00 86.56 203 ILE A N 1
ATOM 1559 C CA . ILE A 1 203 ? 15.907 7.762 -18.701 1.00 86.56 203 ILE A CA 1
ATOM 1560 C C . ILE A 1 203 ? 17.058 8.164 -19.617 1.00 86.56 203 ILE A C 1
ATOM 1562 O O . ILE A 1 203 ? 17.065 7.837 -20.801 1.00 86.56 203 ILE A O 1
ATOM 1566 N N . ALA A 1 204 ? 18.043 8.882 -19.078 1.00 82.81 204 ALA A N 1
ATOM 1567 C CA . ALA A 1 204 ? 19.237 9.243 -19.832 1.00 82.81 204 ALA A CA 1
ATOM 1568 C C . ALA A 1 204 ? 20.034 7.989 -20.213 1.00 82.81 204 ALA A C 1
ATOM 1570 O O . ALA A 1 204 ? 20.258 7.101 -19.386 1.00 82.81 204 ALA A O 1
ATOM 1571 N N . ARG A 1 205 ? 20.508 7.928 -21.459 1.00 77.75 205 ARG A N 1
ATOM 1572 C CA . ARG A 1 205 ? 21.374 6.837 -21.902 1.00 77.75 205 ARG A CA 1
ATOM 1573 C C . ARG A 1 205 ? 22.722 6.964 -21.201 1.00 77.75 205 ARG A C 1
ATOM 1575 O O . ARG A 1 205 ? 23.383 8.000 -21.295 1.00 77.75 205 ARG A O 1
ATOM 1582 N N . ARG A 1 206 ? 23.176 5.903 -20.533 1.00 70.94 206 ARG A N 1
ATOM 1583 C CA . ARG A 1 206 ? 24.560 5.870 -20.049 1.00 70.94 206 ARG A CA 1
ATOM 1584 C C . ARG A 1 206 ? 25.520 5.802 -21.235 1.00 70.94 206 ARG A C 1
ATOM 1586 O O . ARG A 1 206 ? 25.346 4.989 -22.141 1.00 70.94 206 ARG A O 1
ATOM 1593 N N . LYS A 1 207 ? 26.554 6.647 -21.216 1.00 62.09 207 LYS A N 1
ATOM 1594 C CA . LYS A 1 207 ? 27.698 6.517 -22.124 1.00 62.09 207 LYS A CA 1
ATOM 1595 C C . LYS A 1 207 ? 28.469 5.259 -21.728 1.00 62.09 207 LYS A C 1
ATOM 1597 O O . LYS A 1 207 ? 29.000 5.205 -20.626 1.00 62.09 207 LYS A O 1
ATOM 1602 N N . SER A 1 208 ? 28.553 4.270 -22.605 1.00 51.97 208 SER A N 1
ATOM 1603 C CA . SER A 1 208 ? 29.570 3.225 -22.493 1.00 51.97 208 SER A CA 1
ATOM 1604 C C . SER A 1 208 ? 29.881 2.656 -23.868 1.00 51.97 208 SER A C 1
ATOM 1606 O O . SER A 1 208 ? 28.983 2.387 -24.665 1.00 51.97 208 SER A O 1
ATOM 1608 N N . SER A 1 209 ? 31.178 2.516 -24.119 1.00 42.12 209 SER A N 1
ATOM 1609 C CA . SER A 1 209 ? 31.801 2.006 -25.336 1.00 42.12 209 SER A CA 1
ATOM 1610 C C . SER A 1 209 ? 31.850 0.476 -25.413 1.00 42.12 209 SER A C 1
ATOM 1612 O O . SER A 1 209 ? 32.326 -0.048 -26.410 1.00 42.12 209 SER A O 1
ATOM 1614 N N . GLU A 1 210 ? 31.339 -0.251 -24.415 1.00 48.69 210 GLU A N 1
ATOM 1615 C CA . GLU A 1 210 ? 31.318 -1.720 -24.403 1.00 48.69 210 GLU A CA 1
ATOM 1616 C C . GLU A 1 210 ? 30.054 -2.221 -23.691 1.00 48.69 210 GLU A C 1
ATOM 1618 O O . GLU A 1 210 ? 30.038 -2.435 -22.479 1.00 48.69 210 GLU A O 1
ATOM 1623 N N . ILE A 1 211 ? 28.946 -2.367 -24.423 1.00 53.84 211 ILE A N 1
ATOM 1624 C CA . ILE A 1 211 ? 27.696 -2.905 -23.872 1.00 53.84 211 ILE A CA 1
ATOM 1625 C C . ILE A 1 211 ? 27.117 -3.944 -24.833 1.00 53.84 211 ILE A C 1
ATOM 1627 O O . ILE A 1 211 ? 26.482 -3.603 -25.829 1.00 53.84 211 ILE A O 1
ATOM 1631 N N . SER A 1 212 ? 27.283 -5.220 -24.489 1.00 50.91 212 SER A N 1
ATOM 1632 C CA . SER A 1 212 ? 26.496 -6.318 -25.062 1.00 50.91 212 SER A CA 1
ATOM 1633 C C . SER A 1 212 ? 25.163 -6.448 -24.313 1.00 50.91 212 SER A C 1
ATOM 1635 O O . SER A 1 212 ? 25.141 -6.220 -23.100 1.00 50.91 212 SER A O 1
ATOM 1637 N N . PRO A 1 213 ? 24.058 -6.835 -24.978 1.00 57.66 213 PRO A N 1
ATOM 1638 C CA . PRO A 1 213 ? 22.821 -7.201 -24.292 1.00 57.66 213 PRO A CA 1
ATOM 1639 C C . PRO A 1 213 ? 23.112 -8.241 -23.206 1.00 57.66 213 PRO A C 1
ATOM 1641 O O . PRO A 1 213 ? 23.840 -9.204 -23.456 1.00 57.66 213 PRO A O 1
ATOM 1644 N N . ARG A 1 214 ? 22.562 -8.050 -22.006 1.00 61.28 214 ARG A N 1
ATOM 1645 C CA . ARG A 1 214 ? 22.636 -9.041 -20.927 1.00 61.28 214 ARG A CA 1
ATOM 1646 C C . ARG A 1 214 ? 21.222 -9.467 -20.575 1.00 61.28 214 ARG A C 1
ATOM 1648 O O . ARG A 1 214 ? 20.339 -8.623 -20.442 1.00 61.28 214 ARG A O 1
ATOM 1655 N N . LEU A 1 215 ? 21.029 -10.776 -20.437 1.00 61.19 215 LEU A N 1
ATOM 1656 C CA . LEU A 1 215 ? 19.843 -11.294 -19.777 1.00 61.19 215 LEU A CA 1
ATOM 1657 C C . LEU A 1 215 ? 19.971 -10.909 -18.301 1.00 61.19 215 LEU A C 1
ATOM 1659 O O . LEU A 1 215 ? 20.945 -11.300 -17.656 1.00 61.19 215 LEU A O 1
ATOM 1663 N N . LEU A 1 216 ? 19.052 -10.094 -17.798 1.00 70.69 216 LEU A N 1
ATOM 1664 C CA . LEU A 1 216 ? 18.992 -9.815 -16.368 1.00 70.69 216 LEU A CA 1
ATOM 1665 C C . LEU A 1 216 ? 18.143 -10.909 -15.729 1.00 70.69 216 LEU A C 1
ATOM 1667 O O . LEU A 1 216 ? 16.971 -11.075 -16.061 1.00 70.69 216 LEU A O 1
ATOM 1671 N N . ASP A 1 217 ? 18.751 -11.657 -14.820 1.00 84.62 217 ASP A N 1
ATOM 1672 C CA . ASP A 1 217 ? 18.085 -12.661 -13.995 1.00 84.62 217 ASP A CA 1
ATOM 1673 C C . ASP A 1 217 ? 17.316 -12.024 -12.830 1.00 84.62 217 ASP A C 1
ATOM 1675 O O . ASP A 1 217 ? 16.396 -12.637 -12.288 1.00 84.62 217 ASP A O 1
ATOM 1679 N N . ARG A 1 218 ? 17.651 -10.782 -12.456 1.00 88.56 218 ARG A N 1
ATOM 1680 C CA . ARG A 1 218 ? 17.014 -10.076 -11.344 1.00 88.56 218 ARG A CA 1
ATOM 1681 C C . ARG A 1 218 ? 17.011 -8.553 -11.512 1.00 88.56 218 ARG A C 1
ATOM 1683 O O . ARG A 1 218 ? 18.016 -7.949 -11.876 1.00 88.56 218 ARG A O 1
ATOM 1690 N N . LEU A 1 219 ? 15.888 -7.926 -11.160 1.00 90.75 219 LEU A N 1
ATOM 1691 C CA . LEU A 1 219 ? 15.777 -6.492 -10.874 1.00 90.75 219 LEU A CA 1
ATOM 1692 C C . LEU A 1 219 ? 15.620 -6.288 -9.369 1.00 90.75 219 LEU A C 1
ATOM 1694 O O . LEU A 1 219 ? 14.908 -7.053 -8.722 1.00 90.75 219 LEU A O 1
ATOM 1698 N N . VAL A 1 220 ? 16.265 -5.258 -8.821 1.00 91.25 220 VAL A N 1
ATOM 1699 C CA . VAL A 1 220 ? 16.272 -4.965 -7.384 1.00 91.25 220 VAL A CA 1
ATOM 1700 C C . VAL A 1 220 ? 15.916 -3.504 -7.145 1.00 91.25 220 VAL A C 1
ATOM 1702 O O . VAL A 1 220 ? 16.452 -2.605 -7.791 1.00 91.25 220 VAL A O 1
ATOM 1705 N N . PHE A 1 221 ? 15.025 -3.286 -6.188 1.00 92.62 221 PHE A N 1
ATOM 1706 C CA . PHE A 1 221 ? 14.537 -1.988 -5.754 1.00 92.62 221 PHE A CA 1
ATOM 1707 C C . PHE A 1 221 ? 14.617 -1.937 -4.236 1.00 92.62 221 PHE A C 1
ATOM 1709 O O . PHE A 1 221 ? 14.342 -2.927 -3.563 1.00 92.62 221 PHE A O 1
ATOM 1716 N N . THR A 1 222 ? 14.968 -0.785 -3.692 1.00 91.38 222 THR A N 1
ATOM 1717 C CA . THR A 1 222 ? 15.214 -0.633 -2.260 1.00 91.38 222 THR A CA 1
ATOM 1718 C C . THR A 1 222 ? 14.433 0.570 -1.754 1.00 91.38 222 THR A C 1
ATOM 1720 O O . THR A 1 222 ? 14.321 1.573 -2.462 1.00 91.38 222 THR A O 1
ATOM 1723 N N . SER A 1 223 ? 13.858 0.465 -0.556 1.00 88.25 223 SER A N 1
ATOM 1724 C CA . SER A 1 223 ? 13.214 1.598 0.110 1.00 88.25 223 SER A CA 1
ATOM 1725 C C . SER A 1 223 ? 14.225 2.729 0.361 1.00 88.25 223 SER A C 1
ATOM 1727 O O . SER A 1 223 ? 15.428 2.467 0.435 1.00 88.25 223 SER A O 1
ATOM 1729 N N . PRO A 1 224 ? 13.783 3.991 0.517 1.00 81.44 224 PRO A N 1
ATOM 1730 C CA . PRO A 1 224 ? 14.697 5.118 0.737 1.00 81.44 224 PRO A CA 1
ATOM 1731 C C . PRO A 1 224 ? 15.632 4.957 1.947 1.00 81.44 224 PRO A C 1
ATOM 1733 O O . PRO A 1 224 ? 16.759 5.439 1.923 1.00 81.44 224 PRO A O 1
ATOM 1736 N N . ASP A 1 225 ? 15.175 4.260 2.987 1.00 79.50 225 ASP A N 1
ATOM 1737 C CA . ASP A 1 225 ? 15.928 3.949 4.211 1.00 79.50 225 ASP A CA 1
ATOM 1738 C C . ASP A 1 225 ? 16.725 2.633 4.135 1.00 79.50 225 ASP A C 1
ATOM 1740 O O . ASP A 1 225 ? 17.354 2.229 5.109 1.00 79.50 225 ASP A O 1
ATOM 1744 N N . ALA A 1 226 ? 16.680 1.943 2.993 1.00 84.31 226 ALA A N 1
ATOM 1745 C CA . ALA A 1 226 ? 17.250 0.620 2.773 1.00 84.31 226 ALA A CA 1
ATOM 1746 C C . ALA A 1 226 ? 16.770 -0.501 3.712 1.00 84.31 226 ALA A C 1
ATOM 1748 O O . ALA A 1 226 ? 17.341 -1.592 3.702 1.00 84.31 226 ALA A O 1
ATOM 1749 N N . ALA A 1 227 ? 15.691 -0.281 4.466 1.00 87.81 227 ALA A N 1
ATOM 1750 C CA . ALA A 1 227 ? 15.132 -1.271 5.382 1.00 87.81 227 ALA A CA 1
ATOM 1751 C C . ALA A 1 227 ? 14.355 -2.392 4.671 1.00 87.81 227 ALA A C 1
ATOM 1753 O O . ALA A 1 227 ? 14.120 -3.448 5.260 1.00 87.81 227 ALA A O 1
ATOM 1754 N N . LEU A 1 228 ? 13.930 -2.178 3.421 1.00 93.56 228 LEU A N 1
ATOM 1755 C CA . LEU A 1 228 ? 13.177 -3.153 2.644 1.00 93.56 228 LEU A CA 1
ATOM 1756 C C . LEU A 1 228 ? 13.671 -3.213 1.200 1.00 93.56 228 LEU A C 1
ATOM 1758 O O . LEU A 1 228 ? 13.856 -2.194 0.534 1.00 93.56 228 LEU A O 1
ATOM 1762 N N . GLN A 1 229 ? 13.821 -4.435 0.700 1.00 95.81 229 GLN A N 1
ATOM 1763 C CA . GLN A 1 229 ? 14.147 -4.713 -0.689 1.00 95.81 229 GLN A CA 1
ATOM 1764 C C . GLN A 1 229 ? 12.953 -5.361 -1.385 1.00 95.81 229 GLN A C 1
ATOM 1766 O O . GLN A 1 229 ? 12.289 -6.227 -0.827 1.00 95.81 229 GLN A O 1
ATOM 1771 N N . PHE A 1 230 ? 12.704 -4.966 -2.622 1.00 96.75 230 PHE A N 1
ATOM 1772 C CA . PHE A 1 230 ? 11.808 -5.639 -3.545 1.00 96.75 230 PHE A CA 1
ATOM 1773 C C . PHE A 1 230 ? 12.627 -6.148 -4.725 1.00 96.75 230 PHE A C 1
ATOM 1775 O O . PHE A 1 230 ? 13.497 -5.434 -5.230 1.00 96.75 230 PHE A O 1
ATOM 1782 N N . SER A 1 231 ? 12.368 -7.368 -5.181 1.00 95.50 231 SER A N 1
ATOM 1783 C CA . SER A 1 231 ? 13.037 -7.891 -6.366 1.00 95.50 231 SER A CA 1
ATOM 1784 C C . SER A 1 231 ? 12.087 -8.609 -7.308 1.00 95.50 231 SER A C 1
ATOM 1786 O O . SER A 1 231 ? 11.099 -9.198 -6.880 1.00 95.50 231 SER A O 1
ATOM 1788 N N . ILE A 1 232 ? 12.407 -8.549 -8.599 1.00 95.06 232 ILE A N 1
ATOM 1789 C CA . ILE A 1 232 ? 11.749 -9.325 -9.650 1.00 95.06 232 ILE A CA 1
ATOM 1790 C C . ILE A 1 232 ? 12.799 -10.275 -10.205 1.00 95.06 232 ILE A C 1
ATOM 1792 O O . ILE A 1 232 ? 13.811 -9.821 -10.736 1.00 95.06 232 ILE A O 1
ATOM 1796 N N . VAL A 1 233 ? 12.578 -11.576 -10.054 1.00 93.44 233 VAL A N 1
ATOM 1797 C CA . VAL A 1 233 ? 13.494 -12.636 -10.488 1.00 93.44 233 VAL A CA 1
ATOM 1798 C C . VAL A 1 233 ? 12.935 -13.296 -11.738 1.00 93.44 233 VAL A C 1
ATOM 1800 O O . VAL A 1 233 ? 11.765 -13.667 -11.743 1.00 93.44 233 VAL A O 1
ATOM 1803 N N . PHE A 1 234 ? 13.759 -13.469 -12.769 1.00 91.25 234 PHE A N 1
ATOM 1804 C CA . PHE A 1 234 ? 13.397 -14.067 -14.053 1.00 91.25 234 PHE A CA 1
ATOM 1805 C C . PHE A 1 234 ? 14.028 -15.452 -14.195 1.00 91.25 234 PHE A C 1
ATOM 1807 O O . PHE A 1 234 ? 15.245 -15.599 -14.098 1.00 91.25 234 PHE A O 1
ATOM 1814 N N . ILE A 1 235 ? 13.211 -16.478 -14.444 1.00 88.25 235 ILE A N 1
ATOM 1815 C CA . ILE A 1 235 ? 13.663 -17.873 -14.518 1.00 88.25 235 ILE A CA 1
ATOM 1816 C C . ILE A 1 235 ? 12.946 -18.567 -15.676 1.00 88.25 235 ILE A C 1
ATOM 1818 O O . ILE A 1 235 ? 11.763 -18.869 -15.578 1.00 88.25 235 ILE A O 1
ATOM 1822 N N . GLY A 1 236 ? 13.656 -18.820 -16.781 1.00 85.81 236 GLY A N 1
ATOM 1823 C CA . GLY A 1 236 ? 13.147 -19.647 -17.887 1.00 85.81 236 GLY A CA 1
ATOM 1824 C C . GLY A 1 236 ? 11.794 -19.201 -18.458 1.00 85.81 236 GLY A C 1
ATOM 1825 O O . GLY A 1 236 ? 10.929 -20.040 -18.677 1.00 85.81 236 GLY A O 1
ATOM 1826 N N . GLY A 1 237 ? 11.586 -17.892 -18.646 1.00 88.88 237 GLY A N 1
ATOM 1827 C CA . GLY A 1 237 ? 10.313 -17.336 -19.133 1.00 88.88 237 GLY A CA 1
ATOM 1828 C C . GLY A 1 237 ? 9.252 -17.103 -18.053 1.00 88.88 237 GLY A C 1
ATOM 1829 O O . GLY A 1 237 ? 8.198 -16.546 -18.348 1.00 88.88 237 GLY A O 1
ATOM 1830 N N . ALA A 1 238 ? 9.527 -17.463 -16.800 1.00 94.12 238 ALA A N 1
ATOM 1831 C CA . ALA A 1 238 ? 8.726 -17.076 -15.646 1.00 94.12 238 ALA A CA 1
ATOM 1832 C C . ALA A 1 238 ? 9.334 -15.864 -14.926 1.00 94.12 238 ALA A C 1
ATOM 1834 O O . ALA A 1 238 ? 10.531 -15.582 -15.053 1.00 94.12 238 ALA A O 1
ATOM 1835 N N . PHE A 1 239 ? 8.520 -15.184 -14.121 1.00 95.50 239 PHE A N 1
ATOM 1836 C CA . PHE A 1 239 ? 8.996 -14.267 -13.093 1.00 95.50 239 PHE A CA 1
ATOM 1837 C C . PHE A 1 239 ? 8.390 -14.577 -11.726 1.00 95.50 239 PHE A C 1
ATOM 1839 O O . PHE A 1 239 ? 7.299 -15.147 -11.614 1.00 95.50 239 PHE A O 1
ATOM 1846 N N . ARG A 1 240 ? 9.086 -14.132 -10.682 1.00 96.56 240 ARG A N 1
ATOM 1847 C CA . ARG A 1 240 ? 8.533 -13.997 -9.336 1.00 96.56 240 ARG A CA 1
ATOM 1848 C C . ARG A 1 240 ? 8.937 -12.671 -8.705 1.00 96.56 240 ARG A C 1
ATOM 1850 O O . ARG A 1 240 ? 10.022 -12.162 -8.973 1.00 96.56 240 ARG A O 1
ATOM 1857 N N . CYS A 1 241 ? 8.070 -12.148 -7.856 1.00 97.62 241 CYS A N 1
ATOM 1858 C CA . CYS A 1 241 ? 8.288 -10.956 -7.059 1.00 97.62 241 CYS A CA 1
ATOM 1859 C C . CYS A 1 241 ? 8.554 -11.346 -5.602 1.00 97.62 241 CYS A C 1
ATOM 1861 O O . CYS A 1 241 ? 7.714 -12.000 -4.981 1.00 97.62 241 CYS A O 1
ATOM 1863 N N . ASP A 1 242 ? 9.676 -10.886 -5.058 1.00 97.25 242 ASP A N 1
ATOM 1864 C CA . ASP A 1 242 ? 10.094 -11.123 -3.675 1.00 97.25 242 ASP A CA 1
ATOM 1865 C C . ASP A 1 242 ? 10.090 -9.777 -2.91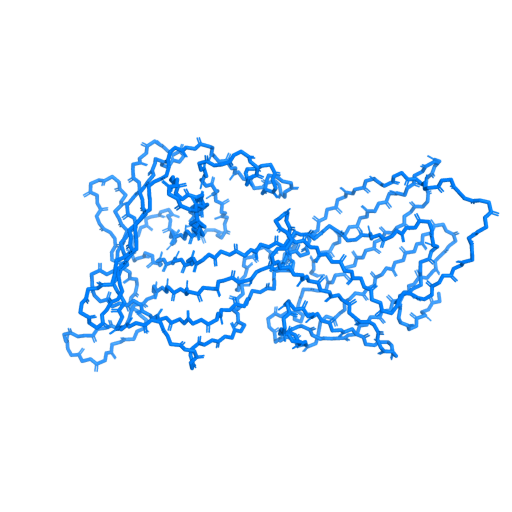1 1.00 97.25 242 ASP A C 1
ATOM 1867 O O . ASP A 1 242 ? 10.499 -8.752 -3.467 1.00 97.25 242 ASP A O 1
ATOM 1871 N N . LEU A 1 243 ? 9.625 -9.752 -1.655 1.00 96.44 243 LEU A N 1
ATOM 1872 C CA . LEU A 1 243 ? 9.553 -8.552 -0.801 1.00 96.44 243 LEU A CA 1
ATOM 1873 C C . LEU A 1 243 ? 10.217 -8.807 0.561 1.00 96.44 243 LEU A C 1
ATOM 1875 O O . LEU A 1 243 ? 9.639 -9.387 1.487 1.00 96.44 243 LEU A O 1
ATOM 1879 N N . GLY A 1 244 ? 11.458 -8.345 0.686 1.00 94.44 244 GLY A N 1
ATOM 1880 C CA . GLY A 1 244 ? 12.360 -8.700 1.772 1.00 94.44 244 GLY A CA 1
ATOM 1881 C C . GLY A 1 244 ? 12.623 -10.202 1.757 1.00 94.44 244 GLY A C 1
ATOM 1882 O O . GLY A 1 244 ? 13.025 -10.761 0.743 1.00 94.44 244 GLY A O 1
ATOM 1883 N N . GLU A 1 245 ? 12.356 -10.852 2.884 1.00 94.44 245 GLU A N 1
ATOM 1884 C CA . GLU A 1 245 ? 12.513 -12.304 3.054 1.00 94.44 245 GLU A CA 1
ATOM 1885 C C . GLU A 1 245 ? 11.330 -13.125 2.512 1.00 94.44 245 GLU A C 1
ATOM 1887 O O . GLU A 1 245 ? 11.375 -14.353 2.519 1.00 94.44 245 GLU A O 1
ATOM 1892 N N . VAL A 1 246 ? 10.249 -12.474 2.070 1.00 95.31 246 VAL A N 1
ATOM 1893 C CA . VAL A 1 246 ? 9.058 -13.166 1.568 1.00 95.31 246 VAL A CA 1
ATOM 1894 C C . VAL A 1 246 ? 9.186 -13.345 0.058 1.00 95.31 246 VAL A C 1
ATOM 1896 O O . VAL A 1 246 ? 9.101 -12.378 -0.699 1.00 95.31 246 VAL A O 1
ATOM 1899 N N . GLU A 1 247 ? 9.390 -14.584 -0.380 1.00 96.44 247 GLU A N 1
ATOM 1900 C CA . GLU A 1 247 ? 9.566 -14.924 -1.794 1.00 96.44 247 GLU A CA 1
ATOM 1901 C C . GLU A 1 247 ? 8.247 -15.267 -2.496 1.00 96.44 247 GLU A C 1
ATOM 1903 O O . GLU A 1 247 ? 7.306 -15.766 -1.880 1.00 96.44 247 GLU A O 1
ATOM 1908 N N . GLY A 1 248 ? 8.201 -15.066 -3.815 1.00 95.50 248 GLY A N 1
ATOM 1909 C CA . GLY A 1 248 ? 7.133 -15.598 -4.663 1.00 95.50 248 GLY A CA 1
ATOM 1910 C C . GLY A 1 248 ? 5.750 -15.010 -4.391 1.00 95.50 248 GLY A C 1
ATOM 1911 O O . GLY A 1 248 ? 4.749 -15.689 -4.605 1.00 95.50 248 GLY A O 1
ATOM 1912 N N . ILE A 1 249 ? 5.685 -13.759 -3.931 1.00 95.38 249 ILE A N 1
ATOM 1913 C CA . ILE A 1 249 ? 4.428 -13.091 -3.561 1.00 95.38 249 ILE A CA 1
ATOM 1914 C C . ILE A 1 249 ? 3.525 -12.912 -4.778 1.00 95.38 249 ILE A C 1
ATOM 1916 O O . ILE A 1 249 ? 2.316 -13.106 -4.691 1.00 95.38 249 ILE A O 1
ATOM 1920 N N . VAL A 1 250 ? 4.125 -12.540 -5.908 1.00 97.25 250 VAL A N 1
ATOM 1921 C CA . VAL A 1 250 ? 3.471 -12.516 -7.217 1.00 97.25 250 VAL A CA 1
ATOM 1922 C C . VAL A 1 250 ? 4.319 -13.348 -8.161 1.00 97.25 250 VAL A C 1
ATOM 1924 O O . VAL A 1 250 ? 5.534 -13.175 -8.203 1.00 97.25 250 VAL A O 1
ATOM 1927 N N . THR A 1 251 ? 3.701 -14.247 -8.914 1.00 98.00 251 THR A N 1
ATOM 1928 C CA . THR A 1 251 ? 4.384 -15.092 -9.897 1.00 98.00 251 THR A CA 1
ATOM 1929 C C . THR A 1 251 ? 3.637 -15.076 -11.217 1.00 98.00 251 THR A C 1
ATOM 1931 O O . THR A 1 251 ? 2.433 -14.808 -11.266 1.00 98.00 251 THR A O 1
ATOM 1934 N N . GLY A 1 252 ? 4.346 -15.350 -12.306 1.00 97.75 252 GLY A N 1
ATOM 1935 C CA . GLY A 1 252 ? 3.731 -15.433 -13.622 1.00 97.75 252 GLY A CA 1
ATOM 1936 C C . GLY A 1 252 ? 4.740 -15.607 -14.742 1.00 97.75 252 GLY A C 1
ATOM 1937 O O . GLY A 1 252 ? 5.865 -16.048 -14.521 1.00 97.75 252 GLY A O 1
ATOM 1938 N N . GLU A 1 253 ? 4.332 -15.240 -15.950 1.00 96.56 253 GLU A N 1
ATOM 1939 C CA . GLU A 1 253 ? 5.168 -15.315 -17.146 1.00 96.56 253 GLU A CA 1
ATOM 1940 C C . GLU A 1 253 ? 5.809 -13.969 -17.464 1.00 96.56 253 GLU A C 1
ATOM 1942 O O . GLU A 1 253 ? 5.191 -12.914 -17.311 1.00 96.56 253 GLU A O 1
ATOM 1947 N N . ALA A 1 254 ? 7.050 -14.010 -17.938 1.00 94.25 254 ALA A N 1
ATOM 1948 C CA . ALA A 1 254 ? 7.779 -12.846 -18.398 1.00 94.25 254 ALA A CA 1
ATOM 1949 C C . ALA A 1 254 ? 8.441 -13.105 -19.747 1.00 94.25 254 ALA A C 1
ATOM 1951 O O . ALA A 1 254 ? 9.158 -14.090 -19.944 1.00 94.25 254 ALA A O 1
ATOM 1952 N N . TRP A 1 255 ? 8.241 -12.177 -20.674 1.00 90.69 255 TRP A N 1
ATOM 1953 C CA . TRP A 1 255 ? 8.877 -12.236 -21.981 1.00 90.69 255 TRP A CA 1
ATOM 1954 C C . TRP A 1 255 ? 9.208 -10.847 -22.503 1.00 90.69 255 TRP A C 1
ATOM 1956 O O . TRP A 1 255 ? 8.636 -9.837 -22.085 1.00 90.69 255 TRP A O 1
ATOM 1966 N N . THR A 1 256 ? 10.143 -10.820 -23.445 1.00 88.50 256 THR A N 1
ATOM 1967 C CA . THR A 1 256 ? 10.533 -9.620 -24.173 1.00 88.50 256 THR A CA 1
ATOM 1968 C C . THR A 1 256 ? 10.144 -9.755 -25.638 1.00 88.50 256 THR A C 1
ATOM 1970 O O . THR A 1 256 ? 10.386 -10.783 -26.273 1.00 88.50 256 THR A O 1
ATOM 1973 N N . GLU A 1 257 ? 9.588 -8.694 -26.207 1.00 88.94 257 GLU A N 1
ATOM 1974 C CA . GLU A 1 257 ? 9.375 -8.556 -27.642 1.00 88.94 257 GLU A CA 1
ATOM 1975 C C . GLU A 1 257 ? 10.313 -7.480 -28.186 1.00 88.94 257 GLU A C 1
ATOM 1977 O O . GLU A 1 257 ? 10.308 -6.337 -27.729 1.00 88.94 257 GLU A O 1
ATOM 1982 N N . LYS A 1 258 ? 11.141 -7.855 -29.164 1.00 82.50 258 LYS A N 1
ATOM 1983 C CA . LYS A 1 258 ? 12.023 -6.922 -29.872 1.00 82.50 258 LYS A CA 1
ATOM 1984 C C . LYS A 1 258 ? 11.427 -6.538 -31.227 1.00 82.50 258 LYS A C 1
ATOM 1986 O O . LYS A 1 258 ? 11.157 -7.432 -32.039 1.00 82.50 258 LYS A O 1
ATOM 1991 N N . GLY A 1 259 ? 11.271 -5.234 -31.450 1.00 80.19 259 GLY A N 1
ATOM 1992 C CA . GLY A 1 259 ? 11.067 -4.598 -32.755 1.00 80.19 259 GLY A CA 1
ATOM 1993 C C . GLY A 1 259 ? 12.309 -3.818 -33.208 1.00 80.19 259 GLY A C 1
ATOM 1994 O O . GLY A 1 259 ? 13.362 -3.897 -32.575 1.00 80.19 259 GLY A O 1
ATOM 1995 N N . ASP A 1 260 ? 12.191 -3.054 -34.296 1.00 75.75 260 ASP A N 1
ATOM 1996 C CA . ASP A 1 260 ? 13.342 -2.385 -34.929 1.00 75.75 260 ASP A CA 1
ATOM 1997 C C . ASP A 1 260 ? 13.951 -1.264 -34.065 1.00 75.75 260 ASP A C 1
ATOM 1999 O O . ASP A 1 260 ? 15.171 -1.147 -33.985 1.00 75.75 260 ASP A O 1
ATOM 2003 N N . ALA A 1 261 ? 13.115 -0.484 -33.370 1.00 80.12 261 ALA A N 1
ATOM 2004 C CA . ALA A 1 261 ? 13.530 0.620 -32.487 1.00 80.12 261 ALA A CA 1
ATOM 2005 C C . ALA A 1 261 ? 12.827 0.605 -31.113 1.00 80.12 261 ALA A C 1
ATOM 2007 O O . ALA A 1 261 ? 12.906 1.565 -30.346 1.00 80.12 261 ALA A O 1
ATOM 2008 N N . CYS A 1 262 ? 12.112 -0.480 -30.809 1.00 86.56 262 CYS A N 1
ATOM 2009 C CA . CYS A 1 262 ? 11.296 -0.611 -29.609 1.00 86.56 262 CYS A CA 1
ATOM 2010 C C . CYS A 1 262 ? 11.516 -1.981 -28.965 1.00 86.56 262 CYS A C 1
ATOM 2012 O O . CYS A 1 262 ? 11.539 -3.010 -29.650 1.00 86.56 262 CYS A O 1
ATOM 2014 N N . TRP A 1 263 ? 11.641 -1.988 -27.644 1.00 87.94 263 TRP A N 1
ATOM 2015 C CA . TRP A 1 263 ? 11.633 -3.188 -26.819 1.00 87.94 263 TRP A CA 1
ATOM 2016 C C . TRP A 1 263 ? 10.394 -3.173 -25.941 1.00 87.94 263 TRP A C 1
ATOM 2018 O O . TRP A 1 263 ? 10.036 -2.135 -25.392 1.00 87.94 263 TRP A O 1
ATOM 2028 N N . THR A 1 264 ? 9.746 -4.320 -25.787 1.00 90.88 264 THR A N 1
ATOM 2029 C CA . THR A 1 264 ? 8.592 -4.460 -24.897 1.00 90.88 264 THR A CA 1
ATOM 2030 C C . THR A 1 264 ? 8.854 -5.559 -23.878 1.00 90.88 264 THR A C 1
ATOM 2032 O O . THR A 1 264 ? 9.044 -6.707 -24.267 1.00 90.88 264 THR A O 1
ATOM 2035 N N . LEU A 1 265 ? 8.853 -5.217 -22.587 1.00 91.44 265 LEU A N 1
ATOM 2036 C CA . LEU A 1 265 ? 8.722 -6.180 -21.492 1.00 91.44 265 LEU A CA 1
ATOM 2037 C C . LEU A 1 265 ? 7.255 -6.474 -21.268 1.00 91.44 265 LEU A C 1
ATOM 2039 O O . LEU A 1 265 ? 6.450 -5.544 -21.190 1.00 91.44 265 LEU A O 1
ATOM 2043 N N . VAL A 1 266 ? 6.932 -7.733 -21.034 1.00 94.38 266 VAL A N 1
ATOM 2044 C CA . VAL A 1 266 ? 5.642 -8.099 -20.472 1.00 94.38 266 VAL A CA 1
ATOM 2045 C C . VAL A 1 266 ? 5.855 -8.930 -19.222 1.00 94.38 266 VAL A C 1
ATOM 2047 O O . VAL A 1 266 ? 6.582 -9.919 -19.261 1.00 94.38 266 VAL A O 1
ATOM 2050 N N . LEU A 1 267 ? 5.193 -8.536 -18.135 1.00 96.19 267 LEU A N 1
ATOM 2051 C CA . LEU A 1 267 ? 4.971 -9.364 -16.956 1.00 96.19 267 LEU A CA 1
ATOM 2052 C C . LEU A 1 267 ? 3.479 -9.694 -16.919 1.00 96.19 267 LEU A C 1
ATOM 2054 O O . LEU A 1 267 ? 2.643 -8.796 -16.800 1.00 96.19 267 LEU A O 1
ATOM 2058 N N . GLN A 1 268 ? 3.141 -10.971 -17.042 1.00 97.44 268 GLN A N 1
ATOM 2059 C CA . GLN A 1 268 ? 1.777 -11.473 -16.928 1.00 97.44 268 GLN A CA 1
ATOM 2060 C C . GLN A 1 268 ? 1.651 -12.243 -15.615 1.00 97.44 268 GLN A C 1
ATOM 2062 O O . GLN A 1 268 ? 2.030 -13.418 -15.575 1.00 97.44 268 GLN A O 1
ATOM 2067 N N . PRO A 1 269 ? 1.143 -11.620 -14.536 1.00 97.56 269 PRO A N 1
ATOM 2068 C CA . PRO A 1 269 ? 0.874 -12.348 -13.309 1.00 97.56 269 PRO A CA 1
ATOM 2069 C C . PRO A 1 269 ? -0.096 -13.509 -13.562 1.00 97.56 269 PRO A C 1
ATOM 2071 O O . PRO A 1 269 ? -1.040 -13.397 -14.348 1.00 97.56 269 PRO A O 1
ATOM 2074 N N . GLN A 1 270 ? 0.156 -14.621 -12.882 1.00 98.06 270 GLN A N 1
ATOM 2075 C CA . GLN A 1 270 ? -0.691 -15.817 -12.835 1.00 98.06 270 GLN A CA 1
ATOM 2076 C C . GLN A 1 270 ? -1.139 -16.130 -11.402 1.00 98.06 270 GLN A C 1
ATOM 2078 O O . GLN A 1 270 ? -2.149 -16.798 -11.198 1.00 98.06 270 GLN A O 1
ATOM 2083 N N . SER A 1 271 ? -0.405 -15.634 -10.405 1.00 96.94 271 SER A N 1
ATOM 2084 C CA . SER A 1 271 ? -0.752 -15.727 -8.992 1.00 96.94 271 SER A CA 1
ATOM 2085 C C . SER A 1 271 ? -0.253 -14.483 -8.256 1.00 96.94 271 SER A C 1
ATOM 2087 O O . SER A 1 271 ? 0.835 -13.997 -8.575 1.00 96.94 271 SER A O 1
ATOM 2089 N N . PRO A 1 272 ? -1.000 -13.973 -7.265 1.00 96.50 272 PRO A N 1
ATOM 2090 C CA . PRO A 1 272 ? -2.322 -14.428 -6.809 1.00 96.50 272 PRO A CA 1
ATOM 2091 C C . PRO A 1 272 ? -3.449 -14.030 -7.777 1.00 96.50 272 PRO A C 1
ATOM 2093 O O . PRO A 1 272 ? -3.238 -13.246 -8.698 1.00 96.50 272 PRO A O 1
ATOM 2096 N N . ALA A 1 273 ? -4.666 -14.535 -7.539 1.00 95.12 273 ALA A N 1
ATOM 2097 C CA . ALA A 1 273 ? -5.827 -14.314 -8.408 1.00 95.12 273 ALA A CA 1
ATOM 2098 C C . ALA A 1 273 ? -6.101 -12.827 -8.712 1.00 95.12 273 ALA A C 1
ATOM 2100 O O . ALA A 1 273 ? -6.334 -12.475 -9.864 1.00 95.12 273 ALA A O 1
ATOM 2101 N N . TRP A 1 274 ? -5.997 -11.944 -7.712 1.00 92.81 274 TRP A N 1
ATOM 2102 C CA . TRP A 1 274 ? -6.219 -10.504 -7.898 1.00 92.81 274 TRP A CA 1
ATOM 2103 C C . TRP A 1 274 ? -5.174 -9.833 -8.806 1.00 92.81 274 TRP A C 1
ATOM 2105 O O . TRP A 1 274 ? -5.430 -8.764 -9.361 1.00 92.81 274 TRP A O 1
ATOM 2115 N N . ALA A 1 275 ? -3.988 -10.430 -8.966 1.00 95.19 275 ALA A N 1
ATOM 2116 C CA . ALA A 1 275 ? -2.916 -9.874 -9.788 1.00 95.19 275 ALA A CA 1
ATOM 2117 C C . ALA A 1 275 ? -3.062 -10.244 -11.270 1.00 95.19 275 ALA A C 1
ATOM 2119 O O . ALA A 1 275 ? -2.476 -9.573 -12.115 1.00 95.19 275 ALA A O 1
ATOM 2120 N N . VAL A 1 276 ? -3.834 -11.288 -11.598 1.00 95.25 276 VAL A N 1
ATOM 2121 C CA . VAL A 1 276 ? -3.936 -11.853 -12.958 1.00 95.25 276 VAL A CA 1
ATOM 2122 C C . VAL A 1 276 ? -4.384 -10.812 -13.984 1.00 95.25 276 VAL A C 1
ATOM 2124 O O . VAL A 1 276 ? -3.845 -10.750 -15.089 1.00 95.25 276 VAL A O 1
ATOM 2127 N N . GLU A 1 277 ? -5.327 -9.953 -13.604 1.00 92.81 277 GLU A N 1
ATOM 2128 C CA . GLU A 1 277 ? -5.852 -8.893 -14.471 1.00 92.81 277 GLU A CA 1
ATOM 2129 C C . GLU A 1 277 ? -4.930 -7.666 -14.555 1.00 92.81 277 GLU A C 1
ATOM 2131 O O . GLU A 1 277 ? -5.201 -6.742 -15.310 1.00 92.81 277 GLU A O 1
ATOM 2136 N N . ARG A 1 278 ? -3.823 -7.632 -13.803 1.00 94.19 278 ARG A N 1
ATOM 2137 C CA . ARG A 1 278 ? -2.892 -6.496 -13.730 1.00 94.19 278 ARG A CA 1
ATOM 2138 C C . ARG A 1 278 ? -1.621 -6.778 -14.528 1.00 94.19 278 ARG A C 1
ATOM 2140 O O . ARG A 1 278 ? -0.509 -6.729 -13.997 1.00 94.19 278 ARG A O 1
ATOM 2147 N N . ARG A 1 279 ? -1.786 -7.094 -15.816 1.00 96.56 279 ARG A N 1
ATOM 2148 C CA . ARG A 1 279 ? -0.667 -7.283 -16.751 1.00 96.56 279 ARG A CA 1
ATOM 2149 C C . ARG A 1 279 ? 0.187 -6.017 -16.794 1.00 96.56 279 ARG A C 1
ATOM 2151 O O . ARG A 1 279 ? -0.347 -4.933 -16.987 1.00 96.56 279 ARG A O 1
ATOM 2158 N N . VAL A 1 280 ? 1.505 -6.149 -16.653 1.00 96.94 280 VAL A N 1
ATOM 2159 C CA . VAL A 1 280 ? 2.450 -5.027 -16.763 1.00 96.94 280 VAL A CA 1
ATOM 2160 C C . VAL A 1 280 ? 3.118 -5.086 -18.129 1.00 96.94 280 VAL A C 1
ATOM 2162 O O . VAL A 1 280 ? 3.749 -6.087 -18.470 1.00 96.94 280 VAL A O 1
ATOM 2165 N N . VAL A 1 281 ? 3.006 -4.013 -18.907 1.00 96.12 281 VAL A N 1
ATOM 2166 C CA . VAL A 1 281 ? 3.683 -3.882 -20.203 1.00 96.12 281 VAL A CA 1
ATOM 2167 C C . VAL A 1 281 ? 4.583 -2.660 -20.163 1.00 96.12 281 VAL A C 1
ATOM 2169 O O . VAL A 1 281 ? 4.104 -1.555 -19.930 1.00 96.12 281 VAL A O 1
ATOM 2172 N N . VAL A 1 282 ? 5.878 -2.854 -20.400 1.00 94.62 282 VAL A N 1
ATOM 2173 C CA . VAL A 1 282 ? 6.871 -1.775 -20.434 1.00 94.62 282 VAL A CA 1
ATOM 2174 C C . VAL A 1 282 ? 7.401 -1.645 -21.846 1.00 94.62 282 VAL A C 1
ATOM 2176 O O . VAL A 1 282 ? 8.149 -2.500 -22.311 1.00 94.62 282 VAL A O 1
ATOM 2179 N N . ARG A 1 283 ? 7.027 -0.570 -22.527 1.00 93.81 283 ARG A N 1
ATOM 2180 C CA . ARG A 1 283 ? 7.564 -0.206 -23.837 1.00 93.81 283 ARG A CA 1
ATOM 2181 C C . ARG A 1 283 ? 8.752 0.714 -23.646 1.00 93.81 283 ARG A C 1
ATOM 2183 O O . ARG A 1 283 ? 8.679 1.653 -22.862 1.00 93.81 283 ARG A O 1
ATOM 2190 N N . ILE A 1 284 ? 9.826 0.438 -24.365 1.00 91.31 284 ILE A N 1
ATOM 2191 C CA . ILE A 1 284 ? 11.084 1.170 -24.310 1.00 91.31 284 ILE A CA 1
ATOM 2192 C C . ILE A 1 284 ? 11.442 1.554 -25.736 1.00 91.31 284 ILE A C 1
ATOM 2194 O O . ILE A 1 284 ? 11.730 0.688 -26.564 1.00 91.31 284 ILE A O 1
ATOM 2198 N N . GLU A 1 285 ? 11.429 2.847 -26.014 1.00 90.81 285 GLU A N 1
ATOM 2199 C CA . GLU A 1 285 ? 11.757 3.416 -27.314 1.00 90.81 285 GLU A CA 1
ATOM 2200 C C . GLU A 1 285 ? 13.078 4.180 -27.200 1.00 90.81 285 GLU A C 1
ATOM 2202 O O . GLU A 1 285 ? 13.319 4.927 -26.246 1.00 90.81 285 GLU A O 1
ATOM 2207 N N . GLU A 1 286 ? 13.989 3.923 -28.137 1.00 87.00 286 GLU A N 1
ATOM 2208 C CA . GLU A 1 286 ? 15.277 4.610 -28.168 1.00 87.00 286 GLU A CA 1
ATOM 2209 C C . GLU A 1 286 ? 15.104 6.006 -28.772 1.00 87.00 286 GLU A C 1
ATOM 2211 O O . GLU A 1 286 ? 14.604 6.160 -29.885 1.00 87.00 286 GLU A O 1
ATOM 2216 N N . ALA A 1 287 ? 15.551 7.020 -28.036 1.00 86.06 287 ALA A N 1
ATOM 2217 C CA . ALA A 1 287 ? 15.592 8.407 -28.471 1.00 86.06 287 ALA A CA 1
ATOM 2218 C C . ALA A 1 287 ? 17.041 8.915 -28.469 1.00 86.06 287 ALA A C 1
ATOM 2220 O O . ALA A 1 287 ? 17.952 8.303 -27.899 1.00 86.06 287 ALA A O 1
ATOM 2221 N N . GLU A 1 288 ? 17.283 10.069 -29.091 1.00 85.38 288 GLU A N 1
ATOM 2222 C CA . GLU A 1 288 ? 18.613 10.676 -29.078 1.00 85.38 288 GLU A CA 1
ATOM 2223 C C . GLU A 1 288 ? 19.054 10.955 -27.627 1.00 85.38 288 GLU A C 1
ATOM 2225 O O . GLU A 1 288 ? 18.435 11.726 -26.892 1.00 85.38 288 GLU A O 1
ATOM 2230 N N . GLY A 1 289 ? 20.097 10.250 -27.178 1.00 83.81 289 GLY A N 1
ATOM 2231 C CA . GLY A 1 289 ? 20.658 10.381 -25.829 1.00 83.81 289 GLY A CA 1
ATOM 2232 C C . GLY A 1 289 ? 19.784 9.865 -24.676 1.00 83.81 289 GLY A C 1
ATOM 2233 O O . GLY A 1 289 ? 20.173 10.023 -23.516 1.00 83.81 289 GLY A O 1
ATOM 2234 N N . SER A 1 290 ? 18.633 9.238 -24.939 1.00 88.56 290 SER A N 1
ATOM 2235 C CA . SER A 1 290 ? 17.714 8.783 -23.886 1.00 88.56 290 SER A CA 1
ATOM 2236 C C . SER A 1 290 ? 16.866 7.579 -24.299 1.00 88.56 290 SER A C 1
ATOM 2238 O O . SER A 1 290 ? 16.882 7.149 -25.447 1.00 88.56 290 SER A O 1
ATOM 2240 N N . TYR A 1 291 ? 16.145 7.024 -23.331 1.00 88.88 291 TYR A N 1
ATOM 2241 C CA . TYR A 1 291 ? 15.089 6.045 -23.541 1.00 88.88 291 TYR A CA 1
ATOM 2242 C C . TYR A 1 291 ? 13.770 6.632 -23.058 1.00 88.88 291 TYR A C 1
ATOM 2244 O O . TYR A 1 291 ? 13.678 7.071 -21.905 1.00 88.88 291 TYR A O 1
ATOM 2252 N N . ASP A 1 292 ? 12.772 6.620 -23.933 1.00 92.19 292 ASP A N 1
ATOM 2253 C CA . ASP A 1 292 ? 11.387 6.909 -23.590 1.00 92.19 292 ASP A CA 1
ATOM 2254 C C . ASP A 1 292 ? 10.722 5.600 -23.168 1.00 92.19 292 ASP A C 1
ATOM 2256 O O . ASP A 1 292 ? 10.695 4.621 -23.915 1.00 92.19 292 ASP A O 1
ATOM 2260 N N . ILE A 1 293 ? 10.241 5.556 -21.930 1.00 92.44 293 ILE A N 1
ATOM 2261 C CA . ILE A 1 293 ? 9.648 4.362 -21.339 1.00 92.44 293 ILE A CA 1
ATOM 2262 C C . ILE A 1 293 ? 8.196 4.647 -21.004 1.00 92.44 293 ILE A C 1
ATOM 2264 O O . ILE A 1 293 ? 7.905 5.582 -20.259 1.00 92.44 293 ILE A O 1
ATOM 2268 N N . ALA A 1 294 ? 7.308 3.797 -21.501 1.00 94.94 294 ALA A N 1
ATOM 2269 C CA . ALA A 1 294 ? 5.889 3.810 -21.191 1.00 94.94 294 ALA A CA 1
ATOM 2270 C C . ALA A 1 294 ? 5.509 2.492 -20.516 1.00 94.94 294 ALA A C 1
ATOM 2272 O O . ALA A 1 294 ? 5.676 1.420 -21.096 1.00 94.94 294 ALA A O 1
ATOM 2273 N N . THR A 1 295 ? 4.995 2.569 -19.291 1.00 95.25 295 THR A N 1
ATOM 2274 C CA . THR A 1 295 ? 4.458 1.417 -18.561 1.00 95.25 295 THR A CA 1
ATOM 2275 C C . THR A 1 295 ? 2.938 1.492 -18.541 1.00 95.25 295 THR A C 1
ATOM 2277 O O . THR A 1 295 ? 2.375 2.513 -18.148 1.00 95.25 295 THR A O 1
ATOM 2280 N N . THR A 1 296 ? 2.266 0.414 -18.930 1.00 95.75 296 THR A N 1
ATOM 2281 C CA . THR A 1 296 ? 0.810 0.264 -18.804 1.00 95.75 296 THR A CA 1
ATOM 2282 C C . THR A 1 296 ? 0.482 -0.915 -17.905 1.00 95.75 296 THR A C 1
ATOM 2284 O O . THR A 1 296 ? 1.210 -1.911 -17.899 1.00 95.75 296 THR A O 1
ATOM 2287 N N . ILE A 1 297 ? -0.615 -0.793 -17.157 1.00 94.75 297 ILE A N 1
ATOM 2288 C CA . ILE A 1 297 ? -1.112 -1.834 -16.259 1.00 94.75 297 ILE A CA 1
ATOM 2289 C C . ILE A 1 297 ? -2.579 -2.107 -16.579 1.00 94.75 297 ILE A C 1
ATOM 2291 O O . ILE A 1 297 ? -3.354 -1.160 -16.739 1.00 94.75 297 ILE A O 1
ATOM 2295 N N . GLY A 1 298 ? -2.932 -3.390 -16.664 1.00 89.06 298 GLY A N 1
ATOM 2296 C CA . GLY A 1 298 ? -4.276 -3.871 -16.999 1.00 89.06 298 GLY A CA 1
ATOM 2297 C C . GLY A 1 298 ? -4.385 -4.516 -18.373 1.00 89.06 298 GLY A C 1
ATOM 2298 O O . GLY A 1 298 ? -3.369 -4.574 -19.105 1.00 89.06 298 GLY A O 1
#